Protein AF-A0A7V1M0I6-F1 (afdb_monomer_lite)

Radius of gyration: 25.33 Å; chains: 1; bounding box: 65×41×79 Å

Sequence (281 aa):
MKYVSQPRAIVRHRRWTIALGVVMMSVLVGPVLVPVVLYGFFGFDTHSFLAGLGPATRYLAASALFAVLLAVFVTAMYSTIVWRRRSSPSEGIACPSCLYMLKDTEPAGQCPECGMSYVVEDLSSLWAGQRRKENCVFQLDLLFLGDDWSALPRAIARHRRRVIVSGLAHRMLFAVGLGLFPVWILLFRDSPLFLYVTLIAFGIENVILFGVYFPLESRWQRRIGKEVTMLCPECLSQTVRSPDGLSRCQACGAVMGSDALTALWARERERADWPRFSAHR

pLDDT: mean 71.04, std 11.61, range [39.72, 96.12]

Foldseek 3Di:
DPPPPQAQQVVVLVVVLVVLVVVLCCLLCVVPVVQVCCCVPVVDNPVVVLVPDDLVVLVVVLLVSLVVSVVSVVVSVVSVVVVVVLLDPPQAQADSHPSDHDDPPDQWDADPPPRHTDGRVVSVVVSVVVVLVCCLVQVLPPLADDPVLVVFAAQLSVLSNVSNVLSVVLVVVVSVCSSCLSVLCSVCVPPPCSVVVVVVVVVVSVCCVVVVNVVSVVVVVCLLVVDPPFADRNHRAGWDQDPVQWTAGPPPRDIDGSVVSNVVSVVVVPPPSDPPPVPPD

Secondary structure (DSSP, 8-state):
----PPPHHHHHHHHHHHHHHHHHHHHHHHHHHHHHHHHHHH---HHHHHHHS-HHHHHHHHHHHHHHHHHHHHHHHHHHHHHHHHT-GGG-EEPTTT--EE-TT-SEEE-TTT--EEEHHHHHHHHHHHHHHHHHHHTTTSTT--SGGGGS-HHHHHHHHHHHHHHHHHHHHHHHHHHHHHHHHHHHTT-THHHHHHHHHHHHHHHHIIIIIHHHHHHHHHHHHHHTT-B-TTT-SBEEEPTTSEEEETTT--EEEHHHHHHHHHHHHH-TTS-------

Structure (mmCIF, N/CA/C/O backbone):
data_AF-A0A7V1M0I6-F1
#
_entry.id   AF-A0A7V1M0I6-F1
#
loop_
_atom_site.group_PDB
_atom_site.id
_atom_site.type_symbol
_atom_site.label_atom_id
_atom_site.label_alt_id
_atom_site.label_comp_id
_atom_site.label_asym_id
_atom_site.label_entity_id
_atom_site.label_seq_id
_atom_site.pdbx_PDB_ins_code
_atom_site.Cartn_x
_atom_site.Cartn_y
_atom_site.Cartn_z
_atom_site.occupancy
_atom_site.B_iso_or_equiv
_atom_site.auth_seq_id
_atom_site.auth_comp_id
_atom_site.auth_asym_id
_atom_site.auth_atom_id
_atom_site.pdbx_PDB_model_num
ATOM 1 N N . MET A 1 1 ? -22.914 -24.414 9.719 1.00 40.38 1 MET A N 1
ATOM 2 C CA . MET A 1 1 ? -22.267 -23.168 9.251 1.00 40.38 1 MET A CA 1
ATOM 3 C C . MET A 1 1 ? -22.248 -23.167 7.728 1.00 40.38 1 MET A C 1
ATOM 5 O O . MET A 1 1 ? -21.543 -23.983 7.150 1.00 40.38 1 MET A O 1
ATOM 9 N N . LYS A 1 2 ? -23.056 -22.328 7.064 1.00 42.06 2 LYS A N 1
ATOM 10 C CA . LYS A 1 2 ? -22.934 -22.128 5.610 1.00 42.06 2 LYS A CA 1
ATOM 11 C C . LYS A 1 2 ? -21.642 -21.347 5.360 1.00 42.06 2 LYS A C 1
ATOM 13 O O . LYS A 1 2 ? -21.443 -20.308 5.982 1.00 42.06 2 LYS A O 1
ATOM 18 N N . TYR A 1 3 ? -20.766 -21.848 4.492 1.00 42.41 3 TYR A N 1
ATOM 19 C CA . TYR A 1 3 ? -19.601 -21.089 4.039 1.00 42.41 3 TYR A CA 1
ATOM 20 C C . TYR A 1 3 ? -20.099 -19.798 3.384 1.00 42.41 3 TYR A C 1
ATOM 22 O O . TYR A 1 3 ? -20.691 -19.835 2.305 1.00 42.41 3 TYR A O 1
ATOM 30 N N . VAL A 1 4 ? -19.889 -18.659 4.047 1.00 51.91 4 VAL A N 1
ATOM 31 C CA . VAL A 1 4 ? -20.118 -17.346 3.444 1.00 51.91 4 VAL A CA 1
ATOM 32 C C . VAL A 1 4 ? -19.086 -17.215 2.330 1.00 51.91 4 VAL A C 1
ATOM 34 O O . VAL A 1 4 ? -17.891 -17.060 2.587 1.00 51.91 4 VAL A O 1
ATOM 37 N N . SER A 1 5 ? -19.533 -17.374 1.083 1.00 62.19 5 SER A N 1
ATOM 38 C CA . SER A 1 5 ? -18.697 -17.175 -0.099 1.00 62.19 5 SER A CA 1
ATOM 39 C C . SER A 1 5 ? -18.002 -15.821 0.010 1.00 62.19 5 SER A C 1
ATOM 41 O O . SER A 1 5 ? -18.662 -14.830 0.333 1.00 62.19 5 SER A O 1
ATOM 43 N N . GLN A 1 6 ? -16.688 -15.772 -0.241 1.00 60.19 6 GLN A N 1
ATOM 44 C CA . GLN A 1 6 ? -15.945 -14.519 -0.133 1.00 60.19 6 GLN A CA 1
ATOM 45 C C . GLN A 1 6 ? -16.620 -13.417 -0.959 1.00 60.19 6 GLN A C 1
ATOM 47 O O . GLN A 1 6 ? -17.035 -13.677 -2.095 1.00 60.19 6 GLN A O 1
ATOM 52 N N . PRO A 1 7 ? -16.735 -12.193 -0.424 1.00 70.19 7 PRO A N 1
ATOM 53 C CA 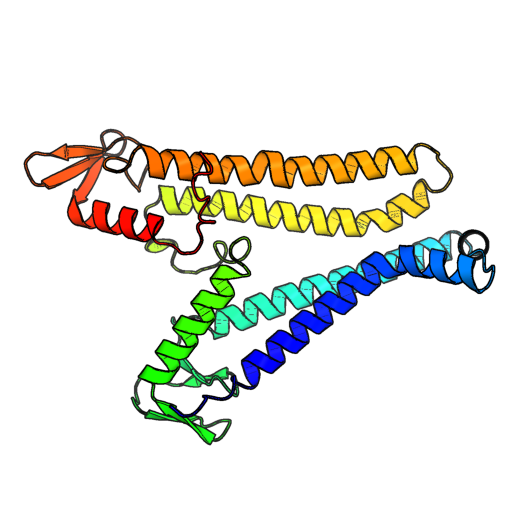. PRO A 1 7 ? -17.505 -11.165 -1.093 1.00 70.19 7 PRO A CA 1
ATOM 54 C C . PRO A 1 7 ? -16.902 -10.772 -2.437 1.00 70.19 7 PRO A C 1
ATOM 56 O O . PRO A 1 7 ? -15.690 -10.572 -2.560 1.00 70.19 7 PRO A O 1
ATOM 59 N N . ARG A 1 8 ? -17.754 -10.649 -3.459 1.00 74.75 8 ARG A N 1
ATOM 60 C CA . ARG A 1 8 ? -17.322 -10.437 -4.848 1.00 74.75 8 ARG A CA 1
ATOM 61 C C . ARG A 1 8 ? -16.481 -9.169 -5.021 1.00 74.75 8 ARG A C 1
ATOM 63 O O . ARG A 1 8 ? -15.507 -9.218 -5.771 1.00 74.75 8 ARG A O 1
ATOM 70 N N . ALA A 1 9 ? -16.786 -8.076 -4.313 1.00 70.56 9 ALA A N 1
ATOM 71 C CA . ALA A 1 9 ? -15.986 -6.849 -4.383 1.00 70.56 9 ALA A CA 1
ATOM 72 C C . ALA A 1 9 ? -14.571 -7.042 -3.825 1.00 70.56 9 ALA A C 1
ATOM 74 O O . ALA A 1 9 ? -13.609 -6.605 -4.452 1.00 70.56 9 ALA A O 1
ATOM 75 N N . ILE A 1 10 ? -14.432 -7.754 -2.702 1.00 67.44 10 ILE A N 1
ATOM 76 C CA . ILE A 1 10 ? -13.130 -8.049 -2.084 1.00 67.44 10 ILE A CA 1
ATOM 77 C C . ILE A 1 10 ? -12.286 -8.909 -3.028 1.00 67.44 10 ILE A C 1
ATOM 79 O O . ILE A 1 10 ? -11.116 -8.614 -3.273 1.00 67.44 10 ILE A O 1
ATOM 83 N N . VAL A 1 11 ? -12.890 -9.946 -3.616 1.00 73.00 11 VAL A N 1
ATOM 84 C CA . VAL A 1 11 ? -12.210 -10.812 -4.589 1.00 73.00 11 VAL A CA 1
ATOM 85 C C . VAL A 1 11 ? -11.805 -10.019 -5.835 1.00 73.00 11 VAL A C 1
ATOM 87 O O . VAL A 1 11 ? -10.692 -10.192 -6.330 1.00 73.00 11 VAL A O 1
ATOM 90 N N . ARG A 1 12 ? -12.669 -9.124 -6.332 1.00 77.56 12 ARG A N 1
ATOM 91 C CA . ARG A 1 12 ? -12.384 -8.273 -7.496 1.00 77.56 12 ARG A CA 1
ATOM 92 C C . ARG A 1 12 ? -11.244 -7.294 -7.222 1.00 77.56 12 ARG A C 1
ATOM 94 O O . ARG A 1 12 ? -10.339 -7.218 -8.047 1.00 77.56 12 ARG A O 1
ATOM 101 N N . HIS A 1 13 ? -11.266 -6.595 -6.085 1.00 72.38 13 HIS A N 1
ATOM 102 C CA . HIS A 1 13 ? -10.192 -5.683 -5.693 1.00 72.38 13 HIS A CA 1
ATOM 103 C C . HIS A 1 13 ? -8.874 -6.447 -5.557 1.00 72.38 13 HIS A C 1
ATOM 105 O O . HIS A 1 13 ? -7.911 -6.107 -6.230 1.00 72.38 13 HIS A O 1
ATOM 111 N N . ARG A 1 14 ? -8.863 -7.568 -4.824 1.00 69.56 14 ARG A N 1
ATOM 112 C CA . ARG A 1 14 ? -7.663 -8.398 -4.645 1.00 69.56 14 ARG A CA 1
ATOM 113 C C . ARG A 1 14 ? -7.087 -8.904 -5.968 1.00 69.56 14 ARG A C 1
ATOM 115 O O . ARG A 1 14 ? -5.875 -8.876 -6.145 1.00 69.56 14 ARG A O 1
ATOM 122 N N . ARG A 1 15 ? -7.932 -9.350 -6.904 1.00 76.00 15 ARG A N 1
ATOM 123 C CA . ARG A 1 15 ? -7.492 -9.756 -8.251 1.00 76.00 15 ARG A CA 1
ATOM 124 C C . ARG A 1 15 ? -6.871 -8.592 -9.017 1.00 76.00 15 ARG A C 1
ATOM 126 O O . ARG A 1 15 ? -5.843 -8.788 -9.651 1.00 76.00 15 ARG A O 1
ATOM 133 N N . TRP A 1 16 ? -7.454 -7.399 -8.921 1.00 75.25 16 TRP A N 1
ATOM 134 C CA . TRP A 1 16 ? -6.904 -6.188 -9.527 1.00 75.25 16 TRP A CA 1
ATOM 135 C C . TRP A 1 16 ? -5.557 -5.790 -8.924 1.00 75.25 16 TRP A C 1
ATOM 137 O O . TRP A 1 16 ? -4.621 -5.526 -9.670 1.00 75.25 16 TRP A O 1
ATOM 147 N N . THR A 1 17 ? -5.423 -5.802 -7.597 1.00 67.56 17 THR A N 1
ATOM 148 C CA . THR A 1 17 ? -4.163 -5.470 -6.920 1.00 67.56 17 THR A CA 1
ATOM 149 C C . THR A 1 17 ? -3.068 -6.484 -7.251 1.00 67.56 17 THR A C 1
ATOM 151 O O . THR A 1 17 ? -1.934 -6.095 -7.511 1.00 67.56 17 THR A O 1
ATOM 154 N N . ILE A 1 18 ? -3.405 -7.779 -7.309 1.00 66.88 18 ILE A N 1
ATOM 155 C CA . ILE A 1 18 ? -2.472 -8.830 -7.744 1.00 66.88 18 ILE A CA 1
ATOM 156 C C . ILE A 1 18 ? -2.082 -8.625 -9.209 1.00 66.88 18 ILE A C 1
ATOM 158 O O . ILE A 1 18 ? -0.898 -8.674 -9.519 1.00 66.88 18 ILE A O 1
ATOM 162 N N . ALA A 1 19 ? -3.038 -8.359 -10.103 1.00 69.44 19 ALA A N 1
ATOM 163 C CA . ALA A 1 19 ? -2.748 -8.107 -11.512 1.00 69.44 19 ALA A CA 1
ATOM 164 C C . ALA A 1 19 ? -1.826 -6.889 -11.691 1.00 69.44 19 ALA A C 1
ATOM 166 O O . ALA A 1 19 ? -0.832 -6.985 -12.402 1.00 69.44 19 ALA A O 1
ATOM 167 N N . LEU A 1 20 ? -2.092 -5.785 -10.984 1.00 71.88 20 LEU A N 1
ATOM 168 C CA . LEU A 1 20 ? -1.225 -4.600 -10.954 1.00 71.88 20 LEU A CA 1
ATOM 169 C C . LEU A 1 20 ? 0.177 -4.931 -10.430 1.00 71.88 20 LEU A C 1
ATOM 171 O O . LEU A 1 20 ? 1.162 -4.522 -11.036 1.00 71.88 20 LEU A O 1
ATOM 175 N N . GLY A 1 21 ? 0.277 -5.704 -9.346 1.00 66.19 21 GLY A N 1
ATOM 176 C CA . GLY A 1 21 ? 1.559 -6.146 -8.796 1.00 66.19 21 GLY A CA 1
ATOM 177 C C . GLY A 1 21 ? 2.346 -7.033 -9.763 1.00 66.19 21 GLY A C 1
ATOM 178 O O . GLY A 1 21 ? 3.549 -6.845 -9.922 1.00 66.19 21 GLY A O 1
ATOM 179 N N . VAL A 1 22 ? 1.674 -7.954 -10.459 1.00 67.25 22 VAL A N 1
ATOM 180 C CA . VAL A 1 22 ? 2.283 -8.811 -11.489 1.00 67.25 22 VAL A CA 1
ATOM 181 C C . VAL A 1 22 ? 2.747 -7.984 -12.682 1.00 67.25 22 VAL A C 1
ATOM 183 O O . VAL A 1 22 ? 3.856 -8.205 -13.160 1.00 67.25 22 VAL A O 1
ATOM 186 N N . VAL A 1 23 ? 1.954 -7.012 -13.141 1.00 72.19 23 VAL A N 1
ATOM 187 C CA . VAL A 1 23 ? 2.361 -6.084 -14.206 1.00 72.19 23 VAL A CA 1
ATOM 188 C C . VAL A 1 23 ? 3.584 -5.285 -13.763 1.00 72.19 23 VAL A C 1
ATOM 190 O O . VAL A 1 23 ? 4.574 -5.255 -14.482 1.00 72.19 23 VAL A O 1
ATOM 193 N N . MET A 1 24 ? 3.574 -4.717 -12.556 1.00 65.94 24 MET A N 1
ATOM 194 C CA . MET A 1 24 ? 4.703 -3.951 -12.024 1.00 65.94 24 MET A CA 1
ATOM 195 C C . MET A 1 24 ? 5.973 -4.808 -11.921 1.00 65.94 24 MET A C 1
ATOM 197 O O . MET A 1 24 ? 7.025 -4.398 -12.403 1.00 65.94 24 MET A O 1
ATOM 201 N N . MET A 1 25 ? 5.874 -6.025 -11.379 1.00 61.94 25 MET A N 1
ATOM 202 C CA . MET A 1 25 ? 6.996 -6.968 -11.321 1.00 61.94 25 MET A CA 1
ATOM 203 C C . MET A 1 25 ? 7.472 -7.382 -12.713 1.00 61.94 25 MET A C 1
ATOM 205 O O . MET A 1 25 ? 8.671 -7.444 -12.944 1.00 61.94 25 MET A O 1
ATOM 209 N N . SER A 1 26 ? 6.563 -7.618 -13.658 1.00 65.25 26 SER A N 1
ATOM 210 C CA . SER A 1 26 ? 6.921 -7.979 -15.035 1.00 65.25 26 SER A CA 1
ATOM 211 C C . SER A 1 26 ? 7.617 -6.831 -15.760 1.00 65.25 26 SER A C 1
ATOM 213 O O . SER A 1 26 ? 8.523 -7.074 -16.546 1.00 65.25 26 SER A O 1
ATOM 215 N N . VAL A 1 27 ? 7.248 -5.581 -15.478 1.00 65.31 27 VAL A N 1
ATOM 216 C CA . VAL A 1 27 ? 7.900 -4.402 -16.061 1.00 65.31 27 VAL A CA 1
ATOM 217 C C . VAL A 1 27 ? 9.234 -4.087 -15.374 1.00 65.31 27 VAL A C 1
ATOM 219 O O . VAL A 1 27 ? 10.131 -3.563 -16.022 1.00 65.31 27 VAL A O 1
ATOM 222 N N . LEU A 1 28 ? 9.410 -4.438 -14.098 1.00 61.06 28 LEU A N 1
ATOM 223 C CA . LEU A 1 28 ? 10.689 -4.288 -13.389 1.00 61.06 28 LEU A CA 1
ATOM 224 C C . LEU A 1 28 ? 11.691 -5.390 -13.742 1.00 61.06 28 LEU A C 1
ATOM 226 O O . LEU A 1 28 ? 12.866 -5.125 -13.976 1.00 61.06 28 LEU A O 1
ATOM 230 N N . VAL A 1 29 ? 11.223 -6.635 -13.780 1.00 64.19 29 VAL A N 1
ATOM 231 C CA . VAL A 1 29 ? 12.054 -7.824 -13.989 1.00 64.19 29 VAL A CA 1
ATOM 232 C C . VAL A 1 29 ? 12.215 -8.131 -15.476 1.00 64.19 29 VAL A C 1
ATOM 234 O O . VAL A 1 29 ? 13.281 -8.570 -15.900 1.00 64.19 29 VAL A O 1
ATOM 237 N N . GLY A 1 30 ? 11.193 -7.864 -16.291 1.00 67.81 30 GLY A N 1
ATOM 238 C CA . GLY A 1 30 ? 11.187 -8.121 -17.732 1.00 67.81 30 GLY A CA 1
ATOM 239 C C . GLY A 1 30 ? 12.370 -7.503 -18.480 1.00 67.81 30 GLY A C 1
ATOM 240 O O . GLY A 1 30 ? 13.025 -8.231 -19.218 1.00 67.81 30 GLY A O 1
ATOM 241 N N . PRO A 1 31 ? 12.738 -6.230 -18.255 1.00 63.12 31 PRO A N 1
ATOM 242 C CA . PRO A 1 31 ? 13.902 -5.617 -18.891 1.00 63.12 31 PRO A CA 1
ATOM 243 C C . PRO A 1 31 ? 15.239 -6.288 -18.563 1.00 63.12 31 PRO A C 1
ATOM 245 O O . PRO A 1 31 ? 16.203 -6.054 -19.278 1.00 63.12 31 PRO A O 1
ATOM 248 N N . VAL A 1 32 ? 15.316 -7.111 -17.512 1.00 63.91 32 VAL A N 1
ATOM 249 C CA . VAL A 1 32 ? 16.517 -7.885 -17.155 1.00 63.91 32 VAL A CA 1
ATOM 250 C C . VAL A 1 32 ? 16.403 -9.323 -17.662 1.00 63.91 32 VAL A C 1
ATOM 252 O O . VAL A 1 32 ? 17.319 -9.845 -18.290 1.00 63.91 32 VAL A O 1
ATOM 255 N N . LEU A 1 33 ? 15.261 -9.966 -17.424 1.00 63.94 33 LEU A N 1
ATOM 256 C CA . LEU A 1 33 ? 15.055 -11.389 -17.697 1.00 63.94 33 LEU A CA 1
ATOM 257 C C . LEU A 1 33 ? 14.788 -11.673 -19.182 1.00 63.94 33 LEU A C 1
ATOM 259 O O . LEU A 1 33 ? 15.258 -12.684 -19.697 1.00 63.94 33 LEU A O 1
ATOM 263 N N . VAL A 1 34 ? 14.093 -10.778 -19.893 1.00 71.25 34 VAL A N 1
ATOM 264 C CA . VAL A 1 34 ? 13.811 -10.927 -21.332 1.00 71.25 34 VAL A CA 1
ATOM 265 C C . VAL A 1 34 ? 15.104 -10.901 -22.158 1.00 71.25 34 VAL A C 1
ATOM 267 O O . VAL A 1 34 ? 15.280 -11.818 -22.956 1.00 71.25 34 VAL A O 1
ATOM 270 N N . PRO A 1 35 ? 16.054 -9.964 -21.948 1.00 67.38 35 PRO A N 1
ATOM 271 C CA . PRO A 1 35 ? 17.383 -10.032 -22.559 1.00 67.38 35 PRO A CA 1
ATOM 272 C C . PRO A 1 35 ? 18.123 -11.349 -22.343 1.00 67.38 35 PRO A C 1
ATOM 274 O O . PRO A 1 35 ? 18.637 -11.919 -23.302 1.00 67.38 35 PRO A O 1
ATOM 277 N N . VAL A 1 36 ? 18.144 -11.851 -21.104 1.00 66.88 36 VAL A N 1
ATOM 278 C CA . VAL A 1 36 ? 18.837 -13.099 -20.747 1.00 66.88 36 VAL A CA 1
ATOM 279 C C . VAL A 1 36 ? 18.214 -14.297 -21.463 1.00 66.88 36 VAL A C 1
ATOM 281 O O . VAL A 1 36 ? 18.932 -15.126 -22.018 1.00 66.88 36 VAL A O 1
ATOM 284 N N . VAL A 1 37 ? 16.881 -14.373 -21.498 1.00 71.44 37 VAL A N 1
ATOM 285 C CA . VAL A 1 37 ? 16.151 -15.450 -22.182 1.00 71.44 37 VAL A CA 1
ATOM 286 C C . VAL A 1 37 ? 16.334 -15.365 -23.698 1.00 71.44 37 VAL A C 1
ATOM 288 O O . VAL A 1 37 ? 16.621 -16.379 -24.329 1.00 71.44 37 VAL A O 1
ATOM 291 N N . LEU A 1 38 ? 16.213 -14.174 -24.292 1.00 65.88 38 LEU A N 1
ATOM 292 C CA . LEU A 1 38 ? 16.390 -13.979 -25.734 1.00 65.88 38 LEU A CA 1
ATOM 293 C C . LEU A 1 38 ? 17.811 -14.322 -26.191 1.00 65.88 38 LEU A C 1
ATOM 295 O O . LEU A 1 38 ? 17.985 -14.963 -27.228 1.00 65.88 38 LEU A O 1
ATOM 299 N N . TYR A 1 39 ? 18.813 -13.951 -25.396 1.00 65.75 39 TYR A N 1
ATOM 300 C CA . TYR A 1 39 ? 20.198 -14.310 -25.663 1.00 65.75 39 TYR A CA 1
ATOM 301 C C . TYR A 1 39 ? 20.427 -15.821 -25.525 1.00 65.75 39 TYR A C 1
ATOM 303 O O . TYR A 1 39 ? 20.950 -16.445 -26.442 1.00 65.75 39 TYR A O 1
ATOM 311 N N . GLY A 1 40 ? 19.982 -16.431 -24.421 1.00 73.75 40 GLY A N 1
ATOM 312 C CA . GLY A 1 40 ? 20.212 -17.852 -24.148 1.00 73.75 40 GLY A CA 1
ATOM 313 C C . GLY A 1 40 ? 19.499 -18.809 -25.110 1.00 73.75 40 GLY A C 1
ATOM 314 O O . GLY A 1 40 ? 20.064 -19.842 -25.457 1.00 73.75 40 GLY A O 1
ATOM 315 N N . PHE A 1 41 ? 18.281 -18.479 -25.554 1.00 82.69 41 PHE A N 1
ATOM 316 C CA . PHE A 1 41 ? 17.493 -19.354 -26.435 1.00 82.69 41 PHE A CA 1
ATOM 317 C C . PHE A 1 41 ? 17.663 -19.056 -27.923 1.00 82.69 41 PHE A C 1
ATOM 319 O O . PHE A 1 41 ? 17.674 -19.985 -28.727 1.00 82.69 41 PHE A O 1
ATOM 326 N N . PHE A 1 42 ? 17.762 -17.780 -28.303 1.00 82.19 42 PHE A N 1
ATOM 327 C CA . PHE A 1 42 ? 17.758 -17.372 -29.712 1.00 82.19 42 PHE A CA 1
ATOM 328 C C . PHE A 1 42 ? 19.100 -16.800 -30.177 1.00 82.19 42 PHE A C 1
ATOM 330 O O . PHE A 1 42 ? 19.235 -16.461 -31.349 1.00 82.19 42 PHE A O 1
ATOM 337 N N . GLY A 1 43 ? 20.082 -16.646 -29.279 1.00 81.56 43 GLY A N 1
ATOM 338 C CA . GLY A 1 43 ? 21.342 -15.965 -29.586 1.00 81.56 43 GLY A CA 1
ATOM 339 C C . GLY A 1 43 ? 21.164 -14.475 -29.886 1.00 81.56 43 GLY A C 1
ATOM 340 O O . GLY A 1 43 ? 22.058 -13.849 -30.452 1.00 81.56 43 GLY A O 1
ATOM 341 N N . PHE A 1 44 ? 20.005 -13.895 -29.552 1.00 79.50 44 PHE A N 1
ATOM 342 C CA . PHE A 1 44 ? 19.709 -12.508 -29.878 1.00 79.50 44 PHE A CA 1
ATOM 343 C C . PHE A 1 44 ? 20.390 -11.581 -28.874 1.00 79.50 44 PHE A C 1
ATOM 345 O O . PHE A 1 44 ? 19.983 -11.479 -27.713 1.00 79.50 44 PHE A O 1
ATOM 352 N N . ASP A 1 45 ? 21.424 -10.879 -29.329 1.00 80.19 45 ASP A N 1
ATOM 353 C CA . ASP A 1 45 ? 22.108 -9.889 -28.510 1.00 80.19 45 ASP A CA 1
ATOM 354 C C . ASP A 1 45 ? 21.293 -8.590 -28.429 1.00 80.19 45 ASP A C 1
ATOM 356 O O . ASP A 1 45 ? 21.474 -7.623 -29.175 1.00 80.19 45 ASP A O 1
ATOM 360 N N . THR A 1 46 ? 20.364 -8.581 -27.477 1.00 71.88 46 THR A N 1
ATOM 361 C CA . THR A 1 46 ? 19.571 -7.402 -27.112 1.00 71.88 46 THR A CA 1
ATOM 362 C C . THR A 1 46 ? 20.429 -6.178 -26.791 1.00 71.88 46 THR A C 1
ATOM 364 O O . THR A 1 46 ? 19.990 -5.056 -27.047 1.00 71.88 46 THR A O 1
ATOM 367 N N . HIS A 1 47 ? 21.658 -6.357 -26.293 1.00 71.25 47 HIS A N 1
ATOM 368 C CA . HIS A 1 47 ? 22.576 -5.254 -26.037 1.00 71.25 47 HIS A CA 1
ATOM 369 C C . HIS A 1 47 ? 22.990 -4.609 -27.365 1.00 71.25 47 HIS A C 1
ATOM 371 O O . HIS A 1 47 ? 22.846 -3.394 -27.528 1.00 71.25 47 HIS A O 1
ATOM 377 N N . SER A 1 48 ? 23.412 -5.410 -28.343 1.00 76.50 48 SER A N 1
ATOM 378 C CA . SER A 1 48 ? 23.754 -4.940 -29.692 1.00 76.50 48 SER A CA 1
ATOM 379 C C . SER A 1 48 ? 22.561 -4.310 -30.417 1.00 76.50 48 SER A C 1
ATOM 381 O O . SER A 1 48 ? 22.692 -3.234 -31.000 1.00 76.50 48 SER A O 1
ATOM 383 N N . PHE A 1 49 ? 21.365 -4.897 -30.303 1.00 78.75 49 PHE A N 1
ATOM 384 C CA . PHE A 1 49 ? 20.139 -4.316 -30.866 1.00 78.75 49 PHE A CA 1
ATOM 385 C C . PHE A 1 49 ? 19.811 -2.941 -30.258 1.00 78.75 49 PHE A C 1
ATOM 387 O O . PHE A 1 49 ? 19.586 -1.971 -30.981 1.00 78.75 49 PHE A O 1
ATOM 394 N N . LEU A 1 50 ? 19.853 -2.818 -28.926 1.00 75.56 50 LEU A N 1
ATOM 395 C CA . LEU A 1 50 ? 19.643 -1.541 -28.236 1.00 75.56 50 LEU A CA 1
ATOM 396 C C . LEU A 1 50 ? 20.767 -0.533 -28.511 1.00 75.56 50 LEU A C 1
ATOM 398 O O . LEU A 1 50 ? 20.523 0.671 -28.478 1.00 75.56 50 LEU A O 1
ATOM 402 N N . ALA A 1 51 ? 21.998 -0.990 -28.757 1.00 78.06 51 ALA A N 1
ATOM 403 C CA . ALA A 1 51 ? 23.102 -0.130 -29.186 1.00 78.06 51 ALA A CA 1
ATOM 404 C C . ALA A 1 51 ? 22.878 0.420 -30.603 1.00 78.06 51 ALA A C 1
ATOM 406 O O . ALA A 1 51 ? 23.211 1.577 -30.855 1.00 78.06 51 ALA A O 1
ATOM 407 N N . GLY A 1 52 ? 22.258 -0.372 -31.485 1.00 83.38 52 GLY A N 1
ATOM 408 C CA . GLY A 1 52 ? 21.862 0.042 -32.832 1.00 83.38 52 GLY A CA 1
ATOM 409 C C . GLY A 1 52 ? 20.737 1.080 -32.860 1.00 83.38 52 GLY A C 1
ATOM 410 O O . GLY A 1 52 ? 20.614 1.827 -33.829 1.00 83.38 52 GLY A O 1
ATOM 411 N N . LEU A 1 53 ? 19.941 1.193 -31.790 1.00 82.19 53 LEU A N 1
ATOM 412 C CA . LEU A 1 53 ? 19.000 2.301 -31.644 1.00 82.19 53 LEU A CA 1
ATOM 413 C C . LEU A 1 53 ? 19.764 3.612 -31.440 1.00 82.19 53 LEU A C 1
ATOM 415 O O . LEU A 1 53 ? 20.677 3.698 -30.611 1.00 82.19 53 LEU A O 1
ATOM 419 N N . GLY A 1 54 ? 19.344 4.664 -32.144 1.00 86.25 54 GLY A N 1
ATOM 420 C CA . GLY A 1 54 ? 19.858 6.010 -31.916 1.00 86.25 54 GLY A CA 1
ATOM 421 C C . GLY A 1 54 ? 19.664 6.443 -30.453 1.00 86.25 54 GLY A C 1
ATOM 422 O O . GLY A 1 54 ? 18.704 6.015 -29.802 1.00 86.25 54 GLY A O 1
ATOM 423 N N . PRO A 1 55 ? 20.548 7.299 -29.908 1.00 78.62 55 PRO A N 1
ATOM 424 C CA . PRO A 1 55 ? 20.481 7.720 -28.508 1.00 78.62 55 PRO A CA 1
ATOM 425 C C . PRO A 1 55 ? 19.123 8.346 -28.157 1.00 78.62 55 PRO A C 1
ATOM 427 O O . PRO A 1 55 ? 18.547 8.015 -27.125 1.00 78.62 55 PRO A O 1
ATOM 430 N N . ALA A 1 56 ? 18.553 9.158 -29.056 1.00 74.44 56 ALA A N 1
ATOM 431 C CA . ALA A 1 56 ? 17.227 9.755 -28.879 1.00 74.44 56 ALA A CA 1
ATOM 432 C C . ALA A 1 56 ? 16.119 8.702 -28.680 1.00 74.44 56 ALA A C 1
ATOM 434 O O . ALA A 1 56 ? 15.299 8.826 -27.771 1.00 74.44 56 ALA A O 1
ATOM 435 N N . THR A 1 57 ? 16.125 7.632 -29.480 1.00 77.06 57 THR A N 1
ATOM 436 C CA . THR A 1 57 ? 15.135 6.550 -29.397 1.00 77.06 57 THR A CA 1
ATOM 437 C C . THR A 1 57 ? 15.232 5.800 -28.069 1.00 77.06 57 THR A C 1
ATOM 439 O O . THR A 1 57 ? 14.207 5.465 -27.479 1.00 77.06 57 THR A O 1
ATOM 442 N N . ARG A 1 58 ? 16.451 5.583 -27.555 1.00 75.44 58 ARG A N 1
ATOM 443 C CA . ARG A 1 58 ? 16.665 4.927 -26.254 1.00 75.44 58 ARG A CA 1
ATOM 444 C C . ARG A 1 58 ? 16.109 5.754 -25.099 1.00 75.44 58 ARG A C 1
ATOM 446 O O . ARG A 1 58 ? 15.402 5.209 -24.253 1.00 75.44 58 ARG A O 1
ATOM 453 N N . TYR A 1 59 ? 16.384 7.059 -25.081 1.00 72.12 59 TYR A N 1
ATOM 454 C CA . TYR A 1 59 ? 15.861 7.951 -24.043 1.00 72.12 59 TYR A CA 1
ATOM 455 C C . TYR A 1 59 ? 14.334 8.020 -24.063 1.00 72.12 59 TYR A C 1
ATOM 457 O O . TYR A 1 59 ? 13.712 7.993 -23.003 1.00 72.12 59 TYR A O 1
ATOM 465 N N . LEU A 1 60 ? 13.730 8.057 -25.254 1.00 74.56 60 LEU A N 1
ATOM 466 C CA . LEU A 1 60 ? 12.277 8.074 -25.408 1.00 74.56 60 LEU A CA 1
ATOM 467 C C . LEU A 1 60 ? 11.632 6.761 -24.937 1.00 74.56 60 LEU A C 1
ATOM 469 O O . LEU A 1 60 ? 10.610 6.788 -24.257 1.00 74.56 60 LEU A O 1
ATOM 473 N N . ALA A 1 61 ? 12.247 5.612 -25.231 1.00 76.88 61 ALA A N 1
ATOM 474 C CA . ALA A 1 61 ? 11.762 4.319 -24.751 1.00 76.88 61 ALA A CA 1
ATOM 475 C C . ALA A 1 61 ? 11.852 4.197 -23.218 1.00 76.88 61 ALA A C 1
ATOM 477 O O . ALA A 1 61 ? 10.897 3.759 -22.576 1.00 76.88 61 ALA A O 1
ATOM 478 N N . ALA A 1 62 ? 12.969 4.622 -22.617 1.00 72.75 62 ALA A N 1
ATOM 479 C CA . ALA A 1 62 ? 13.146 4.580 -21.166 1.00 72.75 62 ALA A CA 1
ATOM 480 C C . ALA A 1 62 ? 12.197 5.537 -20.428 1.00 72.75 62 ALA A C 1
ATOM 482 O O . ALA A 1 62 ? 11.613 5.154 -19.414 1.00 72.75 62 ALA A O 1
ATOM 483 N N . SER A 1 63 ? 11.996 6.755 -20.941 1.00 69.06 63 SER A N 1
ATOM 484 C CA . SER A 1 63 ? 11.070 7.718 -20.336 1.00 69.06 63 SER A CA 1
ATOM 485 C C . SER A 1 63 ? 9.610 7.272 -20.455 1.00 69.06 63 SER A C 1
ATOM 487 O O . SER A 1 63 ? 8.859 7.392 -19.486 1.00 69.06 63 SER A O 1
ATOM 489 N N . ALA A 1 64 ? 9.216 6.681 -21.589 1.00 76.06 64 ALA A N 1
ATOM 490 C CA . ALA A 1 64 ? 7.889 6.096 -21.762 1.00 76.06 64 ALA A CA 1
ATOM 491 C C . ALA A 1 64 ? 7.645 4.935 -20.784 1.00 76.06 64 ALA A C 1
ATOM 493 O O . ALA A 1 64 ? 6.604 4.890 -20.126 1.00 76.06 64 ALA A O 1
ATOM 494 N N . LEU A 1 65 ? 8.621 4.033 -20.627 1.00 75.00 65 LEU A N 1
ATOM 495 C CA . LEU A 1 65 ? 8.543 2.933 -19.664 1.00 75.00 65 LEU A CA 1
ATOM 496 C C . LEU A 1 65 ? 8.391 3.450 -18.228 1.00 75.00 65 LEU A C 1
ATOM 498 O O . LEU A 1 65 ? 7.552 2.957 -17.473 1.00 75.00 65 LEU A O 1
ATOM 502 N N . PHE A 1 66 ? 9.168 4.474 -17.869 1.00 70.31 66 PHE A N 1
ATOM 503 C CA . PHE A 1 66 ? 9.079 5.111 -16.562 1.00 70.31 66 PHE A CA 1
ATOM 504 C C . PHE A 1 66 ? 7.695 5.718 -16.310 1.00 70.31 66 PHE A C 1
ATOM 506 O O . PHE A 1 66 ? 7.097 5.466 -15.263 1.00 70.31 66 PHE A O 1
ATOM 513 N N . ALA A 1 67 ? 7.155 6.468 -17.272 1.00 72.25 67 ALA A N 1
ATOM 514 C CA . ALA A 1 67 ? 5.831 7.071 -17.148 1.00 72.25 67 ALA A CA 1
ATOM 515 C C . ALA A 1 67 ? 4.738 6.011 -16.921 1.00 72.25 67 ALA A C 1
ATOM 517 O O . ALA A 1 67 ? 3.864 6.199 -16.072 1.00 72.25 67 ALA A O 1
ATOM 518 N N . VAL A 1 68 ? 4.817 4.870 -17.618 1.00 77.44 68 VAL A N 1
ATOM 519 C CA . VAL A 1 68 ? 3.889 3.740 -17.435 1.00 77.44 68 VAL A CA 1
ATOM 520 C C . VAL A 1 68 ? 4.021 3.131 -16.038 1.00 77.44 68 VAL A C 1
ATOM 522 O O . VAL A 1 68 ? 3.011 2.935 -15.360 1.00 77.44 68 VAL A O 1
ATOM 525 N N . LEU A 1 69 ? 5.248 2.867 -15.578 1.00 72.56 69 LEU A N 1
ATOM 526 C CA . LEU A 1 69 ? 5.506 2.336 -14.236 1.00 72.56 69 LEU A CA 1
ATOM 527 C C . LEU A 1 69 ? 4.970 3.257 -13.139 1.00 72.56 69 LEU A C 1
ATOM 529 O O . LEU A 1 69 ? 4.285 2.801 -12.220 1.00 72.56 69 LEU A O 1
ATOM 533 N N . LEU A 1 70 ? 5.240 4.557 -13.256 1.00 72.06 70 LEU A N 1
ATOM 534 C CA . LEU A 1 70 ? 4.771 5.558 -12.308 1.00 72.06 70 LEU A CA 1
ATOM 535 C C . LEU A 1 70 ? 3.238 5.630 -12.291 1.00 72.06 70 LEU A C 1
ATOM 537 O O . LEU A 1 70 ? 2.641 5.639 -11.216 1.00 72.06 70 LEU A O 1
ATOM 541 N N . ALA A 1 71 ? 2.588 5.616 -13.458 1.00 74.50 71 ALA A N 1
ATOM 542 C CA . ALA A 1 71 ? 1.129 5.618 -13.557 1.00 74.50 71 ALA A CA 1
ATOM 543 C C . ALA A 1 71 ? 0.499 4.368 -12.916 1.00 74.50 71 ALA A C 1
ATOM 545 O O . ALA A 1 71 ? -0.480 4.481 -12.172 1.00 74.50 71 ALA A O 1
ATOM 546 N N . VAL A 1 72 ? 1.078 3.183 -13.146 1.00 76.19 72 VAL A N 1
ATOM 547 C CA . VAL A 1 72 ? 0.658 1.918 -12.518 1.00 76.19 72 VAL A CA 1
ATOM 548 C C . VAL A 1 72 ? 0.786 1.998 -10.998 1.00 76.19 72 VAL A C 1
ATOM 550 O O . VAL A 1 72 ? -0.166 1.676 -10.284 1.00 76.19 72 VAL A O 1
ATOM 553 N N . PHE A 1 73 ? 1.926 2.480 -10.502 1.00 73.38 73 PHE A N 1
ATOM 554 C CA . PHE A 1 73 ? 2.179 2.640 -9.073 1.00 73.38 73 PHE A CA 1
ATOM 555 C C . PHE A 1 73 ? 1.183 3.607 -8.417 1.00 73.38 73 PHE A C 1
ATOM 557 O O . PHE A 1 73 ? 0.540 3.261 -7.424 1.00 73.38 73 PHE A O 1
ATOM 564 N N . VAL A 1 74 ? 0.988 4.792 -9.004 1.00 71.38 74 VAL A N 1
ATOM 565 C CA . VAL A 1 74 ? 0.035 5.798 -8.510 1.00 71.38 74 VAL A CA 1
ATOM 566 C C . VAL A 1 74 ? -1.394 5.253 -8.525 1.00 71.38 74 VAL A C 1
ATOM 568 O O . VAL A 1 74 ? -2.129 5.444 -7.558 1.00 71.38 74 VAL A O 1
ATOM 571 N N . THR A 1 75 ? -1.784 4.518 -9.567 1.00 72.69 75 THR A N 1
ATOM 572 C CA . THR A 1 75 ? -3.117 3.901 -9.662 1.00 72.69 75 THR A CA 1
ATOM 573 C C . THR A 1 75 ? -3.318 2.825 -8.595 1.00 72.69 75 THR A C 1
ATOM 575 O O . THR A 1 75 ? -4.360 2.791 -7.935 1.00 72.69 75 THR A O 1
ATOM 578 N N . ALA A 1 76 ? -2.316 1.970 -8.368 1.00 73.88 76 ALA A N 1
ATOM 579 C CA . ALA A 1 76 ? -2.348 0.970 -7.304 1.00 73.88 76 ALA A CA 1
ATOM 580 C C . ALA A 1 76 ? -2.480 1.638 -5.923 1.00 73.88 76 ALA A C 1
ATOM 582 O O . ALA A 1 76 ? -3.358 1.263 -5.139 1.00 73.88 76 ALA A O 1
ATOM 583 N N . MET A 1 77 ? -1.701 2.692 -5.661 1.00 68.88 77 MET A N 1
ATOM 584 C CA . MET A 1 77 ? -1.810 3.483 -4.433 1.00 68.88 77 MET A CA 1
ATOM 585 C C . MET A 1 77 ? -3.194 4.123 -4.274 1.00 68.88 77 MET A C 1
ATOM 587 O O . MET A 1 77 ? -3.833 3.950 -3.237 1.00 68.88 77 MET A O 1
ATOM 591 N N . TYR A 1 78 ? -3.691 4.813 -5.301 1.00 72.62 78 TYR A N 1
ATOM 592 C CA . TYR A 1 78 ? -4.990 5.484 -5.269 1.00 72.62 78 TYR A CA 1
ATOM 593 C C . TYR A 1 78 ? -6.137 4.495 -5.046 1.00 72.62 78 TYR A C 1
ATOM 595 O O . TYR A 1 78 ? -6.989 4.724 -4.190 1.00 72.62 78 TYR A O 1
ATOM 603 N N . SER A 1 79 ? -6.131 3.359 -5.749 1.00 72.94 79 SER A N 1
ATOM 604 C CA . SER A 1 79 ? -7.157 2.322 -5.585 1.00 72.94 79 SER A CA 1
ATOM 605 C C . SER A 1 79 ? -7.192 1.766 -4.159 1.00 72.94 79 SER A C 1
ATOM 607 O O . SER A 1 79 ? -8.273 1.546 -3.614 1.00 72.94 79 SER A O 1
ATOM 609 N N . THR A 1 80 ? -6.026 1.628 -3.525 1.00 69.50 80 THR A N 1
ATOM 610 C CA . THR A 1 80 ? -5.898 1.182 -2.133 1.00 69.50 80 THR A CA 1
ATOM 611 C C . THR A 1 80 ? -6.444 2.234 -1.165 1.00 69.50 80 THR A C 1
ATOM 613 O O . THR A 1 80 ? -7.179 1.899 -0.236 1.00 69.50 80 THR A O 1
ATOM 616 N N . ILE A 1 81 ? -6.147 3.518 -1.400 1.00 66.19 81 ILE A N 1
ATOM 617 C CA . ILE A 1 81 ? -6.657 4.640 -0.594 1.00 66.19 81 ILE A CA 1
ATOM 618 C C . ILE A 1 81 ? -8.184 4.747 -0.706 1.00 66.19 81 ILE A C 1
ATOM 620 O O . ILE A 1 81 ? -8.868 4.863 0.311 1.00 66.19 81 ILE A O 1
ATOM 624 N N . VAL A 1 82 ? -8.733 4.684 -1.923 1.00 69.50 82 VAL A N 1
ATOM 625 C CA . VAL A 1 82 ? -10.182 4.770 -2.169 1.00 69.50 82 VAL A CA 1
ATOM 626 C C . VAL A 1 82 ? -10.917 3.581 -1.564 1.00 69.50 82 VAL A C 1
ATOM 628 O O . VAL A 1 82 ? -11.927 3.777 -0.889 1.00 69.50 82 VAL A O 1
ATOM 631 N N . TRP A 1 83 ? -10.405 2.362 -1.767 1.00 69.88 83 TRP A N 1
ATOM 632 C CA . TRP A 1 83 ? -10.949 1.159 -1.133 1.00 69.88 83 TRP A CA 1
ATOM 633 C C . TRP A 1 83 ? -11.011 1.326 0.386 1.00 69.88 83 TRP A C 1
ATOM 635 O O . TRP A 1 83 ? -12.042 1.065 1.003 1.00 69.88 83 TRP A O 1
ATOM 645 N N . ARG A 1 84 ? -9.940 1.863 0.978 1.00 65.75 84 ARG A N 1
ATOM 646 C CA . ARG A 1 84 ? -9.873 2.115 2.415 1.00 65.75 84 ARG A CA 1
ATOM 647 C C . ARG A 1 84 ? -10.881 3.124 2.917 1.00 65.75 84 ARG A C 1
ATOM 649 O O . ARG A 1 84 ? -11.572 2.814 3.883 1.00 65.75 84 ARG A O 1
ATOM 656 N N . ARG A 1 85 ? -10.980 4.290 2.274 1.00 65.38 85 ARG A N 1
ATOM 657 C CA . ARG A 1 85 ? -11.962 5.319 2.653 1.00 65.38 85 ARG A CA 1
ATOM 658 C C . ARG A 1 85 ? -13.376 4.747 2.646 1.00 65.38 85 ARG A C 1
ATOM 660 O O . ARG A 1 85 ? -14.107 4.935 3.605 1.00 65.38 85 ARG A O 1
ATOM 667 N N . ARG A 1 86 ? -13.704 3.942 1.633 1.00 66.44 86 ARG A N 1
ATOM 668 C CA . ARG A 1 86 ? -15.006 3.262 1.519 1.00 66.44 86 ARG A CA 1
ATOM 669 C C . ARG A 1 86 ? -15.224 2.141 2.538 1.00 66.44 86 ARG A C 1
ATOM 671 O O . ARG A 1 86 ? -16.356 1.743 2.764 1.00 66.44 86 ARG A O 1
ATOM 678 N N . SER A 1 87 ? -14.159 1.612 3.136 1.00 65.12 87 SER A N 1
ATOM 679 C CA . SER A 1 87 ? -14.226 0.601 4.203 1.00 65.12 87 SER A CA 1
ATOM 680 C C . SER A 1 87 ? -14.156 1.193 5.621 1.00 65.12 87 SER A C 1
ATOM 682 O O . SER A 1 87 ? -14.185 0.443 6.607 1.00 65.12 87 SER A O 1
ATOM 684 N N . SER A 1 88 ? -14.011 2.521 5.732 1.00 64.88 88 SER A N 1
ATOM 685 C CA . SER A 1 88 ? -13.929 3.224 7.010 1.00 64.88 88 SER A CA 1
ATOM 686 C C . SER A 1 88 ? -15.292 3.208 7.713 1.00 64.88 88 SER A C 1
ATOM 688 O O . SER A 1 88 ? -16.297 3.517 7.079 1.00 64.88 88 SER A O 1
ATOM 690 N N . PRO A 1 89 ? -15.351 2.881 9.017 1.00 56.28 89 PRO A N 1
ATOM 691 C CA . PRO A 1 89 ? -16.602 2.811 9.775 1.00 56.28 89 PRO A CA 1
ATOM 692 C C . PRO A 1 89 ? -17.276 4.172 10.017 1.00 56.28 89 PRO A C 1
ATOM 694 O O . PRO A 1 89 ? -18.372 4.206 10.558 1.00 56.28 89 PRO A O 1
ATOM 697 N N . SER A 1 90 ? -16.644 5.287 9.642 1.00 58.66 90 SER A N 1
ATOM 698 C CA . SER A 1 90 ? -17.135 6.641 9.924 1.00 58.66 90 SER A CA 1
ATOM 699 C C . SER A 1 90 ? -18.396 7.047 9.147 1.00 58.66 90 SER A C 1
ATOM 701 O O . SER A 1 90 ? -19.020 8.036 9.513 1.00 58.66 90 SER A O 1
ATOM 703 N N . GLU A 1 91 ? -18.784 6.312 8.099 1.00 61.56 91 GLU A N 1
ATOM 704 C CA . GLU A 1 91 ? -19.910 6.673 7.214 1.00 61.56 91 GLU A CA 1
ATOM 705 C C . GLU A 1 91 ? -20.943 5.541 7.016 1.00 61.56 91 GLU A C 1
ATOM 707 O O . GLU A 1 91 ? -21.818 5.647 6.157 1.00 61.56 91 GLU A O 1
ATOM 712 N N . GLY A 1 92 ? -20.860 4.464 7.806 1.00 74.62 92 GLY A N 1
ATOM 713 C CA . GLY A 1 92 ? -21.772 3.315 7.749 1.00 74.62 92 GLY A CA 1
ATOM 714 C C . GLY A 1 92 ? -21.128 2.014 7.264 1.00 74.62 92 GLY A C 1
ATOM 715 O O . GLY A 1 92 ? -19.921 1.932 7.013 1.00 74.62 92 GLY A O 1
ATOM 716 N N . ILE A 1 93 ? -21.932 0.956 7.153 1.00 84.69 93 ILE A N 1
ATOM 717 C CA . ILE A 1 93 ? -21.464 -0.383 6.769 1.00 84.69 93 ILE A CA 1
ATOM 718 C C . ILE A 1 93 ? -21.598 -0.605 5.256 1.00 84.69 93 ILE A C 1
ATOM 720 O O . ILE A 1 93 ? -22.692 -0.648 4.698 1.00 84.69 93 ILE A O 1
ATOM 724 N N . ALA A 1 94 ? -20.475 -0.827 4.569 1.00 87.50 94 ALA A N 1
ATOM 725 C CA . ALA A 1 94 ? -20.475 -1.108 3.134 1.00 87.50 94 ALA A CA 1
ATOM 726 C C . ALA A 1 94 ? -20.992 -2.523 2.809 1.00 87.50 94 ALA A C 1
ATOM 728 O O . ALA A 1 94 ? -20.589 -3.519 3.420 1.00 87.50 94 ALA A O 1
ATOM 729 N N . CYS A 1 95 ? -21.823 -2.647 1.773 1.00 88.44 95 CYS A N 1
ATOM 730 C CA . CYS A 1 95 ? -22.219 -3.936 1.220 1.00 88.44 95 CYS A CA 1
ATOM 731 C C . CYS A 1 95 ? -20.981 -4.669 0.672 1.00 88.44 95 CYS A C 1
ATOM 733 O O . CYS A 1 95 ? -20.255 -4.130 -0.165 1.00 88.44 95 CYS A O 1
ATOM 735 N N . PRO A 1 96 ? -20.743 -5.934 1.039 1.00 84.56 96 PRO A N 1
ATOM 736 C CA . PRO A 1 96 ? -19.502 -6.610 0.688 1.00 84.56 96 PRO A CA 1
ATOM 737 C C . PRO A 1 96 ? -19.503 -7.086 -0.786 1.00 84.56 96 PRO A C 1
ATOM 739 O O . PRO A 1 96 ? -18.463 -7.445 -1.341 1.00 84.56 96 PRO A O 1
ATOM 742 N N . SER A 1 97 ? -20.659 -7.052 -1.462 1.00 84.62 97 SER A N 1
ATOM 743 C CA . SER A 1 97 ? -20.791 -7.390 -2.887 1.00 84.62 97 SER A CA 1
ATOM 744 C C . SER A 1 97 ? -20.522 -6.212 -3.825 1.00 84.62 97 SER A C 1
ATOM 746 O O . SER A 1 97 ? -19.781 -6.374 -4.793 1.00 84.62 97 SER A O 1
ATOM 748 N N . CYS A 1 98 ? -21.116 -5.046 -3.549 1.00 84.38 98 CYS A N 1
ATOM 749 C CA . CYS A 1 98 ? -21.101 -3.885 -4.450 1.00 84.38 98 CYS A CA 1
ATOM 750 C C . CYS A 1 98 ? -20.484 -2.615 -3.844 1.00 84.38 98 CYS A C 1
ATOM 752 O O . CYS A 1 98 ? -20.296 -1.644 -4.568 1.00 84.38 98 CYS A O 1
ATOM 754 N N . LEU A 1 99 ? -20.129 -2.627 -2.553 1.00 84.56 99 LEU A N 1
ATOM 755 C CA . LEU A 1 99 ? -19.596 -1.486 -1.792 1.00 84.56 99 LEU A CA 1
ATOM 756 C C . LEU A 1 99 ? -20.558 -0.310 -1.618 1.00 84.56 99 LEU A C 1
ATOM 758 O O . LEU A 1 99 ? -20.122 0.777 -1.250 1.00 84.56 99 LEU A O 1
ATOM 762 N N . TYR A 1 100 ? -21.851 -0.509 -1.864 1.00 85.06 100 TYR A N 1
ATOM 763 C CA . TYR A 1 100 ? -22.852 0.487 -1.512 1.00 85.06 100 TYR A CA 1
ATOM 764 C C . TYR A 1 100 ? -22.880 0.692 0.006 1.00 85.06 100 TYR A C 1
ATOM 766 O O . TYR A 1 100 ? -22.915 -0.292 0.748 1.00 85.06 100 TYR A O 1
ATOM 774 N N . MET A 1 101 ? -22.861 1.945 0.461 1.00 87.62 101 MET A N 1
ATOM 775 C CA . MET A 1 101 ? -22.923 2.281 1.886 1.00 87.62 101 MET A CA 1
ATOM 776 C C . MET A 1 101 ? -24.353 2.081 2.387 1.00 87.62 101 MET A C 1
ATOM 778 O O . MET A 1 101 ? -25.277 2.753 1.932 1.00 87.62 101 MET A O 1
ATOM 782 N N . LEU A 1 102 ? -24.548 1.121 3.288 1.00 89.31 102 LEU A N 1
ATOM 783 C CA . LEU A 1 102 ? -25.845 0.854 3.902 1.00 89.31 102 LEU A CA 1
ATOM 784 C C . LEU A 1 102 ? -26.049 1.833 5.061 1.00 89.31 102 LEU A C 1
ATOM 786 O O . LEU A 1 102 ? -25.104 2.162 5.775 1.00 89.31 102 LEU A O 1
ATOM 790 N N . LYS A 1 103 ? -27.284 2.306 5.250 1.00 82.19 103 LYS A N 1
ATOM 791 C CA . LYS A 1 103 ? -27.627 3.115 6.423 1.00 82.19 103 LYS A CA 1
ATOM 792 C C . LYS A 1 103 ? -27.674 2.201 7.647 1.00 82.19 103 LYS A C 1
ATOM 794 O O . LYS A 1 103 ? -28.408 1.217 7.640 1.00 82.19 103 LYS A O 1
ATOM 799 N N . ASP A 1 104 ? -26.958 2.560 8.709 1.00 73.94 104 ASP A N 1
ATOM 800 C CA . ASP A 1 104 ? -26.864 1.766 9.948 1.00 73.94 104 ASP A CA 1
ATOM 801 C C . ASP A 1 104 ? -28.178 1.709 10.763 1.00 73.94 104 ASP A C 1
ATOM 803 O O . ASP A 1 104 ? -28.214 1.167 11.864 1.00 73.94 104 ASP A O 1
ATOM 807 N N . THR A 1 105 ? -29.276 2.269 10.246 1.00 81.00 105 THR A N 1
ATOM 808 C CA . THR A 1 105 ? -30.570 2.342 10.937 1.00 81.00 105 THR A CA 1
ATOM 809 C C . THR A 1 105 ? -31.363 1.038 10.901 1.00 81.00 105 THR A C 1
ATOM 811 O O . THR A 1 105 ? -32.213 0.827 11.761 1.00 81.00 105 THR A O 1
ATOM 814 N N . GLU A 1 106 ? -31.116 0.164 9.922 1.00 88.88 106 GLU A N 1
ATOM 815 C CA . GLU A 1 106 ? -31.866 -1.085 9.753 1.00 88.88 106 GLU A CA 1
ATOM 816 C C . GLU A 1 106 ? -30.989 -2.293 10.116 1.00 88.88 106 GLU A C 1
ATOM 818 O O . GLU A 1 106 ? -29.960 -2.503 9.471 1.00 88.88 106 GLU A O 1
ATOM 823 N N . PRO A 1 107 ? -31.370 -3.122 11.110 1.00 92.69 107 PRO A N 1
ATOM 824 C CA . PRO A 1 107 ? -30.524 -4.219 11.594 1.00 92.69 107 PRO A CA 1
ATOM 825 C C . PRO A 1 107 ? -30.337 -5.340 10.560 1.00 92.69 107 PRO A C 1
ATOM 827 O O . PRO A 1 107 ? -29.354 -6.081 10.618 1.00 92.69 107 PRO A O 1
ATOM 830 N N . ALA A 1 108 ? -31.260 -5.468 9.607 1.00 95.88 108 ALA A N 1
ATOM 831 C CA . ALA A 1 108 ? -31.189 -6.398 8.490 1.00 95.88 108 ALA A CA 1
ATOM 832 C C . ALA A 1 108 ? -31.983 -5.852 7.297 1.00 95.88 108 ALA A C 1
ATOM 834 O O . ALA A 1 108 ? -32.956 -5.127 7.484 1.00 95.88 108 ALA A O 1
ATOM 835 N N . GLY A 1 109 ? -31.592 -6.225 6.080 1.00 95.00 109 GLY A N 1
ATOM 836 C CA . GLY A 1 109 ? -32.242 -5.744 4.862 1.00 95.00 109 GLY A CA 1
ATOM 837 C C . GLY A 1 109 ? -31.680 -6.376 3.594 1.00 95.00 109 GLY A C 1
ATOM 838 O O . GLY A 1 109 ? -30.962 -7.376 3.639 1.00 95.00 109 GLY A O 1
ATOM 839 N N . GLN A 1 110 ? -32.005 -5.792 2.443 1.00 96.12 110 GLN A N 1
ATOM 840 C CA . GLN A 1 110 ? -31.374 -6.107 1.162 1.00 96.12 110 GLN A CA 1
ATOM 841 C C . GLN A 1 110 ? -30.654 -4.872 0.639 1.00 96.12 110 GLN A C 1
ATOM 843 O O . GLN A 1 110 ? -31.155 -3.756 0.730 1.00 96.12 110 GLN A O 1
ATOM 848 N N . CYS A 1 111 ? -29.456 -5.062 0.095 1.00 93.31 111 CYS A N 1
ATOM 849 C CA . CYS A 1 111 ? -28.714 -3.968 -0.510 1.00 93.31 111 CYS A CA 1
ATOM 850 C C . CYS A 1 111 ? -29.463 -3.446 -1.753 1.00 93.31 111 CYS A C 1
ATOM 852 O O . CYS A 1 111 ? -29.721 -4.246 -2.654 1.00 93.31 111 CYS A O 1
ATOM 854 N N . PRO A 1 112 ? -29.747 -2.135 -1.859 1.00 92.38 112 PRO A N 1
ATOM 855 C CA . PRO A 1 112 ? -30.554 -1.586 -2.952 1.00 92.38 112 PRO A CA 1
ATOM 856 C C . PRO A 1 112 ? -29.877 -1.703 -4.326 1.00 92.38 112 PRO A C 1
ATOM 858 O O . PRO A 1 112 ? -30.560 -1.834 -5.332 1.00 92.38 112 PRO A O 1
ATOM 861 N N . GLU A 1 113 ? -28.542 -1.719 -4.374 1.00 91.62 113 GLU A N 1
ATOM 862 C CA . GLU A 1 113 ? -27.788 -1.805 -5.634 1.00 91.62 113 GLU A CA 1
ATOM 863 C C . GLU A 1 113 ? -27.672 -3.232 -6.181 1.00 91.62 113 GLU A C 1
ATOM 865 O O . GLU A 1 113 ? -27.617 -3.441 -7.389 1.00 91.62 113 GLU A O 1
ATOM 870 N N . CYS A 1 114 ? -27.563 -4.237 -5.306 1.00 91.62 114 CYS A N 1
ATOM 871 C CA . CYS A 1 114 ? -27.220 -5.601 -5.734 1.00 91.62 114 CYS A CA 1
ATOM 872 C C . CYS A 1 114 ? -28.151 -6.700 -5.216 1.00 91.62 114 CYS A C 1
ATOM 874 O O . CYS A 1 114 ? -27.898 -7.873 -5.488 1.00 91.62 114 CYS A O 1
ATOM 876 N N . GLY A 1 115 ? -29.178 -6.350 -4.436 1.00 94.56 115 GLY A N 1
ATOM 877 C CA . GLY A 1 115 ? -30.159 -7.281 -3.868 1.00 94.56 115 GLY A CA 1
ATOM 878 C C . GLY A 1 115 ? -29.612 -8.238 -2.802 1.00 94.56 115 GLY A C 1
ATOM 879 O O . GLY A 1 115 ? -30.341 -9.098 -2.318 1.00 94.56 115 GLY A O 1
ATOM 880 N N . MET A 1 116 ? -28.333 -8.131 -2.419 1.00 92.94 116 MET A N 1
ATOM 881 C CA . MET A 1 116 ? -27.737 -9.004 -1.403 1.00 92.94 116 MET A CA 1
ATOM 882 C C . MET A 1 116 ? -28.397 -8.760 -0.042 1.00 92.94 116 MET A C 1
ATOM 884 O O . MET A 1 116 ? -28.313 -7.653 0.490 1.00 92.94 116 MET A O 1
ATOM 888 N N . SER A 1 117 ? -29.000 -9.800 0.536 1.00 94.62 117 SER A N 1
ATOM 889 C CA . SER A 1 117 ? -29.499 -9.775 1.911 1.00 94.62 117 SER A CA 1
ATOM 890 C C . SER A 1 117 ? -28.352 -9.608 2.904 1.00 94.62 117 SER A C 1
ATOM 892 O O . SER A 1 117 ? -27.313 -10.260 2.753 1.00 94.62 117 SER A O 1
ATOM 894 N N . TYR A 1 118 ? -28.545 -8.793 3.934 1.00 93.50 118 TYR A N 1
ATOM 895 C CA . TYR A 1 118 ? -27.552 -8.560 4.972 1.00 93.50 118 TYR A CA 1
ATOM 896 C C . TYR A 1 118 ? -28.166 -8.486 6.368 1.00 93.50 118 TYR A C 1
ATOM 898 O O . TYR A 1 118 ? -29.329 -8.127 6.535 1.00 93.50 118 TYR A O 1
ATOM 906 N N . VAL A 1 119 ? -27.325 -8.778 7.358 1.00 94.25 119 VAL A N 1
ATOM 907 C CA . VAL A 1 119 ? -27.531 -8.471 8.775 1.00 94.25 119 VAL A CA 1
ATOM 908 C C . VAL A 1 119 ? -26.356 -7.594 9.205 1.00 94.25 119 VAL A C 1
ATOM 910 O O . VAL A 1 119 ? -25.203 -7.905 8.893 1.00 94.25 119 VAL A O 1
ATOM 913 N N . VAL A 1 120 ? -26.636 -6.475 9.870 1.00 90.12 120 VAL A N 1
ATOM 914 C CA . VAL A 1 120 ? -25.637 -5.472 10.283 1.00 90.12 120 VAL A CA 1
ATOM 915 C C . VAL A 1 120 ? -24.543 -6.097 11.147 1.00 90.12 120 VAL A C 1
ATOM 917 O O . VAL A 1 120 ? -23.358 -5.850 10.918 1.00 90.12 120 VAL A O 1
ATOM 920 N N . GLU A 1 121 ? -24.920 -6.964 12.085 1.00 88.69 121 GLU A N 1
ATOM 921 C CA . GLU A 1 121 ? -23.983 -7.668 12.962 1.00 88.69 121 GLU A CA 1
ATOM 922 C C . GLU A 1 121 ? -23.017 -8.565 12.166 1.00 88.69 121 GLU A C 1
ATOM 924 O O . GLU A 1 121 ? -21.795 -8.449 12.308 1.00 88.69 121 GLU A O 1
ATOM 929 N N . ASP A 1 122 ? -23.536 -9.367 11.234 1.00 89.94 122 ASP A N 1
ATOM 930 C CA . ASP A 1 122 ? -22.727 -10.222 10.359 1.00 89.94 122 ASP A CA 1
ATOM 931 C C . ASP A 1 122 ? -21.773 -9.404 9.485 1.00 89.94 122 ASP A C 1
ATOM 933 O O . ASP A 1 122 ? -20.594 -9.742 9.355 1.00 89.94 122 ASP A O 1
ATOM 937 N N . LEU A 1 123 ? -22.245 -8.294 8.914 1.00 87.88 123 LEU A N 1
ATOM 938 C CA . LEU A 1 123 ? -21.395 -7.410 8.121 1.00 87.88 123 LEU A CA 1
ATOM 939 C C . LEU A 1 123 ? -20.308 -6.752 8.971 1.00 87.88 123 LEU A C 1
ATOM 941 O O . LEU A 1 123 ? -19.149 -6.702 8.551 1.00 87.88 123 LEU A O 1
ATOM 945 N N . SER A 1 124 ? -20.651 -6.279 10.168 1.00 84.69 124 SER A N 1
ATOM 946 C CA . SER A 1 124 ? -19.692 -5.664 11.086 1.00 84.69 124 SER A CA 1
ATOM 947 C C . SER A 1 124 ? -18.582 -6.648 11.470 1.00 84.69 124 SER A C 1
ATOM 949 O O . SER A 1 124 ? -17.397 -6.294 11.439 1.00 84.69 124 SER A O 1
ATOM 951 N N . SER A 1 125 ? -18.941 -7.911 11.730 1.00 82.56 125 SER A N 1
ATOM 952 C CA . SER A 1 125 ? -17.999 -8.973 12.079 1.00 82.56 125 SER A CA 1
ATOM 953 C C . SER A 1 125 ? -17.127 -9.376 10.884 1.00 82.56 125 SER A C 1
ATOM 955 O O . SER A 1 125 ? -15.907 -9.531 11.034 1.00 82.56 125 SER A O 1
ATOM 957 N N . LEU A 1 126 ? -17.709 -9.450 9.681 1.00 84.50 126 LEU A N 1
ATOM 958 C CA . LEU A 1 126 ? -17.005 -9.728 8.431 1.00 84.50 126 LEU A CA 1
ATOM 959 C C . LEU A 1 126 ? -15.971 -8.643 8.130 1.00 84.50 126 LEU A C 1
ATOM 961 O O . LEU A 1 126 ? -14.800 -8.958 7.905 1.00 84.50 126 LEU A O 1
ATOM 965 N N . TRP A 1 127 ? -16.362 -7.370 8.193 1.00 81.81 127 TRP A N 1
ATOM 966 C CA . TRP A 1 127 ? -15.450 -6.250 7.976 1.00 81.81 127 TRP A CA 1
ATOM 967 C C . TRP A 1 127 ? -14.407 -6.134 9.087 1.00 81.81 127 TRP A C 1
ATOM 969 O O . TRP A 1 127 ? -13.249 -5.839 8.803 1.00 81.81 127 TRP A O 1
ATOM 979 N N . ALA A 1 128 ? -14.742 -6.444 10.343 1.00 78.56 128 ALA A N 1
ATOM 980 C CA . ALA A 1 128 ? -13.750 -6.552 11.412 1.00 78.56 128 ALA A CA 1
ATOM 981 C C . ALA A 1 128 ? -12.729 -7.674 11.143 1.00 78.56 128 ALA A C 1
ATOM 983 O O . ALA A 1 128 ? -11.529 -7.494 11.351 1.00 78.56 128 ALA A O 1
ATOM 984 N N . GLY A 1 129 ? -13.174 -8.832 10.648 1.00 75.19 129 GLY A N 1
ATOM 985 C CA . GLY A 1 129 ? -12.306 -9.928 10.212 1.00 75.19 129 GLY A CA 1
ATOM 986 C C . GLY A 1 129 ? -11.405 -9.543 9.037 1.00 75.19 129 GLY A C 1
ATOM 987 O O . GLY A 1 129 ? -10.204 -9.810 9.070 1.00 75.19 129 GLY A O 1
ATOM 988 N N . GLN A 1 130 ? -11.966 -8.877 8.030 1.00 73.44 130 GLN A N 1
ATOM 989 C CA . GLN A 1 130 ? -11.229 -8.409 6.860 1.00 73.44 130 GLN A CA 1
ATOM 990 C C . GLN A 1 130 ? -10.181 -7.361 7.244 1.00 73.44 130 GLN A C 1
ATOM 992 O O . GLN A 1 130 ? -9.021 -7.510 6.875 1.00 73.44 130 GLN A O 1
ATOM 997 N N . ARG A 1 131 ? -10.542 -6.385 8.086 1.00 72.81 131 ARG A N 1
ATOM 998 C CA . ARG A 1 131 ? -9.607 -5.395 8.640 1.00 72.81 131 ARG A CA 1
ATOM 999 C C . ARG A 1 131 ? -8.460 -6.050 9.401 1.00 72.81 131 ARG A C 1
ATOM 1001 O O . ARG A 1 131 ? -7.319 -5.638 9.241 1.00 72.81 131 ARG A O 1
ATOM 1008 N N . ARG A 1 132 ? -8.725 -7.103 10.184 1.00 65.56 132 ARG A N 1
ATOM 1009 C CA . ARG A 1 132 ? -7.669 -7.867 10.875 1.00 65.56 132 ARG A CA 1
ATOM 1010 C C . ARG A 1 132 ? -6.695 -8.527 9.894 1.00 65.56 132 ARG A C 1
ATOM 1012 O O . ARG A 1 132 ? -5.489 -8.459 10.109 1.00 65.56 132 ARG A O 1
ATOM 1019 N N . LYS A 1 133 ? -7.198 -9.125 8.808 1.00 62.84 133 LYS A N 1
ATOM 1020 C CA . LYS A 1 133 ? -6.363 -9.752 7.765 1.00 62.84 133 LYS A CA 1
ATOM 1021 C C . LYS A 1 133 ? -5.564 -8.726 6.963 1.00 62.84 133 LYS A C 1
ATOM 1023 O O . LYS A 1 133 ? -4.380 -8.936 6.725 1.00 62.84 133 LYS A O 1
ATOM 1028 N N . GLU A 1 134 ? -6.202 -7.628 6.566 1.00 60.31 134 GLU A N 1
ATOM 1029 C CA . GLU A 1 134 ? -5.558 -6.529 5.842 1.00 60.31 134 GLU A CA 1
ATOM 1030 C C . GLU A 1 134 ? -4.510 -5.834 6.709 1.00 60.31 134 GLU A C 1
ATOM 1032 O O . GLU A 1 134 ? -3.419 -5.560 6.228 1.00 60.31 134 GLU A O 1
ATOM 1037 N N . ASN A 1 135 ? -4.770 -5.645 8.004 1.00 57.59 135 ASN A N 1
ATOM 1038 C CA . ASN A 1 135 ? -3.751 -5.156 8.925 1.00 57.59 135 ASN A CA 1
ATOM 1039 C C . ASN A 1 135 ? -2.564 -6.132 8.983 1.00 57.59 135 ASN A C 1
ATOM 1041 O O . ASN A 1 135 ? -1.441 -5.697 8.789 1.00 57.59 135 ASN A O 1
ATOM 1045 N N . CYS A 1 13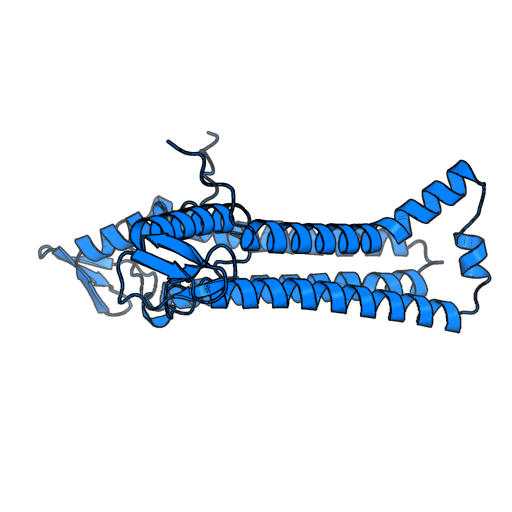6 ? -2.780 -7.444 9.112 1.00 51.16 136 CYS A N 1
ATOM 1046 C CA . CYS A 1 136 ? -1.684 -8.414 9.242 1.00 51.16 136 CYS A CA 1
ATOM 1047 C C . CYS A 1 136 ? -0.757 -8.520 8.007 1.00 51.16 136 CYS A C 1
ATOM 1049 O O . CYS A 1 136 ? 0.424 -8.817 8.151 1.00 51.16 136 CYS A O 1
ATOM 1051 N N . VAL A 1 137 ? -1.276 -8.301 6.791 1.00 48.28 137 VAL A N 1
ATOM 1052 C CA . VAL A 1 137 ? -0.494 -8.393 5.536 1.00 48.28 137 VAL A CA 1
ATOM 1053 C C . VAL A 1 137 ? 0.143 -7.051 5.147 1.00 48.28 137 VAL A C 1
ATOM 1055 O O . VAL A 1 137 ? 1.115 -7.021 4.400 1.00 48.28 137 VAL A O 1
ATOM 1058 N N . PHE A 1 138 ? -0.382 -5.936 5.657 1.00 50.41 138 PHE A N 1
ATOM 1059 C CA . PHE A 1 138 ? -0.071 -4.580 5.188 1.00 50.41 138 PHE A CA 1
ATOM 1060 C C . PHE A 1 138 ? 0.352 -3.634 6.333 1.00 50.41 138 PHE A C 1
ATOM 1062 O O . PHE A 1 138 ? 0.285 -2.410 6.211 1.00 50.41 138 PHE A O 1
ATOM 1069 N N . GLN A 1 139 ? 0.779 -4.181 7.473 1.00 47.75 139 GLN A N 1
ATOM 1070 C CA . GLN A 1 139 ? 1.014 -3.431 8.714 1.00 47.75 139 GLN A CA 1
ATOM 1071 C C . GLN A 1 139 ? 2.131 -2.385 8.671 1.00 47.75 139 GLN A C 1
ATOM 1073 O O . GLN A 1 139 ? 2.176 -1.514 9.533 1.00 47.75 139 GLN A O 1
ATOM 1078 N N . LEU A 1 140 ? 2.959 -2.382 7.630 1.00 45.56 140 LEU A N 1
ATOM 1079 C CA . LEU A 1 140 ? 3.918 -1.305 7.368 1.00 45.56 140 LEU A CA 1
ATOM 1080 C C . LEU A 1 140 ? 3.309 -0.102 6.631 1.00 45.56 140 LEU A C 1
ATOM 1082 O O . LEU A 1 140 ? 3.861 0.993 6.649 1.00 45.56 140 LEU A O 1
ATOM 1086 N N . ASP A 1 141 ? 2.149 -0.271 6.007 1.00 42.69 141 ASP A N 1
ATOM 1087 C CA . ASP A 1 141 ? 1.577 0.691 5.066 1.00 42.69 141 ASP A CA 1
ATOM 1088 C C . ASP A 1 141 ? 0.332 1.391 5.617 1.00 42.69 141 ASP A C 1
ATOM 1090 O O . ASP A 1 141 ? -0.033 2.477 5.166 1.00 42.69 141 ASP A O 1
ATOM 1094 N N . LEU A 1 142 ? -0.305 0.777 6.614 1.00 45.22 142 LEU A N 1
ATOM 1095 C CA . LEU A 1 142 ? -1.673 1.072 7.025 1.00 45.22 142 LEU A CA 1
ATOM 1096 C C . LEU A 1 142 ? -1.831 1.674 8.427 1.00 45.22 142 LEU A C 1
ATOM 1098 O O . LEU A 1 142 ? -2.935 2.111 8.764 1.00 45.22 142 LEU A O 1
ATOM 1102 N N . LEU A 1 143 ? -0.737 1.803 9.182 1.00 46.12 143 LEU A N 1
ATOM 1103 C CA . LEU A 1 143 ? -0.650 2.592 10.423 1.00 46.12 143 LEU A CA 1
ATOM 1104 C C . LEU A 1 143 ? -0.660 4.117 10.157 1.00 46.12 143 LEU A C 1
ATOM 1106 O O . LEU A 1 143 ? -0.552 4.923 11.077 1.00 46.12 143 LEU A O 1
ATOM 1110 N N . PHE A 1 144 ? -0.781 4.511 8.887 1.00 47.19 144 PHE A N 1
ATOM 1111 C CA . PHE A 1 144 ? -0.282 5.773 8.351 1.00 47.19 144 PHE A CA 1
ATOM 1112 C C . PHE A 1 144 ? -1.339 6.769 7.853 1.00 47.19 144 PHE A C 1
ATOM 1114 O O . PHE A 1 144 ? -1.012 7.925 7.609 1.00 47.19 144 PHE A O 1
ATOM 1121 N N . LEU A 1 145 ? -2.611 6.380 7.747 1.00 47.38 145 LEU A N 1
ATOM 1122 C CA . LEU A 1 145 ? -3.648 7.241 7.150 1.00 47.38 145 LEU A CA 1
ATOM 1123 C C . LEU A 1 145 ? -5.031 7.151 7.830 1.00 47.38 145 LEU A C 1
ATOM 1125 O O . LEU A 1 145 ? -6.010 7.573 7.235 1.00 47.38 145 LEU A O 1
ATOM 1129 N N . GLY A 1 146 ? -5.151 6.584 9.036 1.00 48.94 146 GLY A N 1
ATOM 1130 C CA . GLY A 1 146 ? -6.442 6.537 9.746 1.00 48.94 146 GLY A CA 1
ATOM 1131 C C . GLY A 1 146 ? -6.794 7.877 10.400 1.00 48.94 146 GLY A C 1
ATOM 1132 O O . GLY A 1 146 ? -5.934 8.455 11.054 1.00 48.94 146 GLY A O 1
ATOM 1133 N N . ASP A 1 147 ? -8.031 8.348 10.240 1.00 45.81 147 ASP A N 1
ATOM 1134 C CA . ASP A 1 147 ? -8.468 9.721 10.553 1.00 45.81 147 ASP A CA 1
ATOM 1135 C C . ASP A 1 147 ? -8.647 10.056 12.056 1.00 45.81 147 ASP A C 1
ATOM 1137 O O . ASP A 1 147 ? -8.791 11.225 12.406 1.00 45.81 147 ASP A O 1
ATOM 1141 N N . ASP A 1 148 ? -8.502 9.099 12.980 1.00 56.44 148 ASP A N 1
ATOM 1142 C CA . ASP A 1 148 ? -8.713 9.327 14.428 1.00 56.44 148 ASP A CA 1
ATOM 1143 C C . ASP A 1 148 ? -7.433 9.676 15.216 1.00 56.44 148 ASP A C 1
ATOM 1145 O O . ASP A 1 148 ? -7.247 9.283 16.372 1.00 56.44 148 ASP A O 1
ATOM 1149 N N . TRP A 1 149 ? -6.512 10.439 14.619 1.00 57.53 149 TRP A N 1
ATOM 1150 C CA . TRP A 1 149 ? -5.325 10.933 15.340 1.00 57.53 149 TRP A CA 1
ATOM 1151 C C . TRP A 1 149 ? -5.683 11.836 16.521 1.00 57.53 149 TRP A C 1
ATOM 1153 O O . TRP A 1 149 ? -4.920 11.918 17.481 1.00 57.53 149 TRP A O 1
ATOM 1163 N N . SER A 1 150 ? -6.827 12.515 16.439 1.00 58.22 150 SER A N 1
ATOM 1164 C CA . SER A 1 150 ? -7.334 13.426 17.467 1.00 58.22 150 SER A CA 1
ATOM 1165 C C . SER A 1 150 ? -7.702 12.710 18.767 1.00 58.22 150 SER A C 1
ATOM 1167 O O . SER A 1 150 ? -7.602 13.315 19.831 1.00 58.22 150 SER A O 1
ATOM 1169 N N . ALA A 1 151 ? -8.078 11.429 18.698 1.00 62.12 151 ALA A N 1
ATOM 1170 C CA . ALA A 1 151 ? -8.416 10.617 19.865 1.00 62.12 151 ALA A CA 1
ATOM 1171 C C . ALA A 1 151 ? -7.180 10.013 20.557 1.00 62.12 151 ALA A C 1
ATOM 1173 O O . ALA A 1 151 ? -7.287 9.455 21.651 1.00 62.12 151 ALA A O 1
ATOM 1174 N N . LEU A 1 152 ? -6.001 10.099 19.928 1.00 68.06 152 LEU A N 1
ATOM 1175 C CA . LEU A 1 152 ? -4.757 9.582 20.484 1.00 68.06 152 LEU A CA 1
ATOM 1176 C C . LEU A 1 152 ? -3.999 10.672 21.260 1.00 68.06 152 LEU A C 1
ATOM 1178 O O . LEU A 1 152 ? -3.898 11.810 20.798 1.00 68.06 152 LEU A O 1
ATOM 1182 N N . PRO A 1 153 ? -3.367 10.318 22.391 1.00 76.88 153 PRO A N 1
ATOM 1183 C CA . PRO A 1 153 ? -2.472 11.215 23.114 1.00 76.88 153 PRO A CA 1
ATOM 1184 C C . PRO A 1 153 ? -1.359 11.800 22.233 1.00 76.88 153 PRO A C 1
ATOM 1186 O O . PRO A 1 153 ? -0.820 11.129 21.339 1.00 76.88 153 PRO A O 1
ATOM 1189 N N . ARG A 1 154 ? -0.969 13.057 22.488 1.00 75.44 154 ARG A N 1
ATOM 1190 C CA . ARG A 1 154 ? -0.183 13.865 21.534 1.00 75.44 154 ARG A CA 1
ATOM 1191 C C . ARG A 1 154 ? 1.181 13.279 21.188 1.00 75.44 154 ARG A C 1
ATOM 1193 O O . ARG A 1 154 ? 1.665 13.497 20.074 1.00 75.44 154 ARG A O 1
ATOM 1200 N N . ALA A 1 155 ? 1.860 12.592 22.107 1.00 72.44 155 ALA A N 1
ATOM 1201 C CA . ALA A 1 155 ? 3.162 12.006 21.788 1.00 72.44 155 ALA A CA 1
ATOM 1202 C C . ALA A 1 155 ? 3.043 10.713 20.984 1.00 72.44 155 ALA A C 1
ATOM 1204 O O . ALA A 1 155 ? 3.865 10.501 20.092 1.00 72.44 155 ALA A O 1
ATOM 1205 N N . ILE A 1 156 ? 2.007 9.905 21.221 1.00 72.31 156 ILE A N 1
ATOM 1206 C CA . ILE A 1 156 ? 1.701 8.741 20.378 1.00 72.31 156 ILE A CA 1
ATOM 1207 C C . ILE A 1 156 ? 1.363 9.217 18.963 1.00 72.31 156 ILE A C 1
ATOM 1209 O O . ILE A 1 156 ? 1.940 8.720 17.995 1.00 72.31 156 ILE A O 1
ATOM 1213 N N . ALA A 1 157 ? 0.518 10.245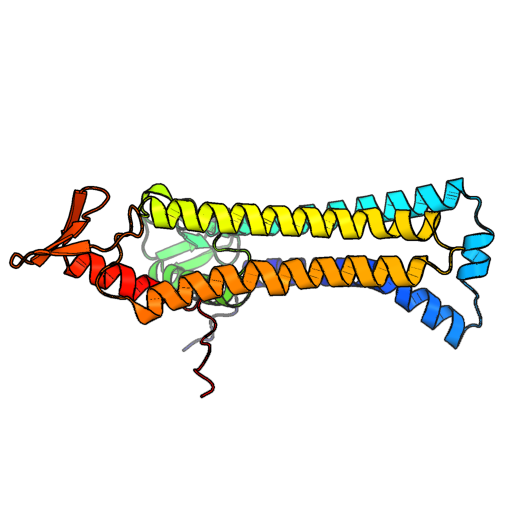 18.839 1.00 73.06 157 ALA A N 1
ATOM 1214 C CA . ALA A 1 157 ? 0.185 10.850 17.553 1.00 73.06 157 ALA A CA 1
ATOM 1215 C C . ALA A 1 157 ? 1.428 11.412 16.834 1.00 73.06 157 ALA A C 1
ATOM 1217 O O . ALA A 1 157 ? 1.639 11.130 15.656 1.00 73.06 157 ALA A O 1
ATOM 1218 N N . ARG A 1 158 ? 2.307 12.151 17.534 1.00 78.25 158 ARG A N 1
ATOM 1219 C CA . ARG A 1 158 ? 3.558 12.690 16.957 1.00 78.25 158 ARG A CA 1
ATOM 1220 C C . ARG A 1 158 ? 4.548 11.608 16.542 1.00 78.25 158 ARG A C 1
ATOM 1222 O O . ARG A 1 158 ? 5.136 11.726 15.468 1.00 78.25 158 ARG A O 1
ATOM 1229 N N . HIS A 1 159 ? 4.770 10.601 17.387 1.00 74.50 159 HIS A N 1
ATOM 1230 C CA . HIS A 1 159 ? 5.667 9.494 17.067 1.00 74.50 159 HIS A CA 1
ATOM 1231 C C . HIS A 1 159 ? 5.176 8.798 15.805 1.00 74.50 159 HIS A C 1
ATOM 1233 O O . HIS A 1 159 ? 5.907 8.742 14.820 1.00 74.50 159 HIS A O 1
ATOM 1239 N N . ARG A 1 160 ? 3.898 8.411 15.790 1.00 71.56 160 ARG A N 1
ATOM 1240 C CA . ARG A 1 160 ? 3.289 7.786 14.626 1.00 71.56 160 ARG A CA 1
ATOM 1241 C C . ARG A 1 160 ? 3.404 8.670 13.393 1.00 71.56 160 ARG A C 1
ATOM 1243 O O . ARG A 1 160 ? 3.928 8.167 12.410 1.00 71.56 160 ARG A O 1
ATOM 1250 N N . ARG A 1 161 ? 3.086 9.977 13.473 1.00 72.44 161 ARG A N 1
ATOM 1251 C CA . ARG A 1 161 ? 3.270 10.966 12.383 1.00 72.44 161 ARG A CA 1
ATOM 1252 C C . ARG A 1 161 ? 4.668 10.902 11.760 1.00 72.44 161 ARG A C 1
ATOM 1254 O O . ARG A 1 161 ? 4.792 10.932 10.540 1.00 72.44 161 ARG A O 1
ATOM 1261 N N . ARG A 1 162 ? 5.722 10.804 12.577 1.00 74.19 162 ARG A N 1
ATOM 1262 C CA . ARG A 1 162 ? 7.106 10.703 12.083 1.00 74.19 162 ARG A CA 1
ATOM 1263 C C . ARG A 1 162 ? 7.367 9.394 11.354 1.00 74.19 162 ARG A C 1
ATOM 1265 O O . ARG A 1 162 ? 8.024 9.423 10.315 1.00 74.19 162 ARG A O 1
ATOM 1272 N N . VAL A 1 163 ? 6.851 8.279 11.865 1.00 68.38 163 VAL A N 1
ATOM 1273 C CA . VAL A 1 163 ? 6.978 6.981 11.191 1.00 68.38 163 VAL A CA 1
ATOM 1274 C C . VAL A 1 163 ? 6.246 7.027 9.835 1.00 68.38 163 VAL A C 1
ATOM 1276 O O . VAL A 1 163 ? 6.828 6.605 8.840 1.00 68.38 163 VAL A O 1
ATOM 1279 N N . ILE A 1 164 ? 5.069 7.678 9.750 1.00 69.12 164 ILE A N 1
ATOM 1280 C CA . ILE A 1 164 ? 4.316 7.894 8.485 1.00 69.12 164 ILE A CA 1
ATOM 1281 C C . ILE A 1 164 ? 5.155 8.642 7.466 1.00 69.12 164 ILE A C 1
ATOM 1283 O O . ILE A 1 164 ? 5.336 8.182 6.343 1.00 69.12 164 ILE A O 1
ATOM 1287 N N . VAL A 1 165 ? 5.638 9.824 7.856 1.00 70.06 165 VAL A N 1
ATOM 1288 C CA . VAL A 1 165 ? 6.368 10.716 6.959 1.00 70.06 165 VAL A CA 1
ATOM 1289 C C . VAL A 1 165 ? 7.632 10.019 6.476 1.00 70.06 165 VAL A C 1
ATOM 1291 O O . VAL A 1 165 ? 7.937 10.087 5.292 1.00 70.06 165 VAL A O 1
ATOM 1294 N N . SER A 1 166 ? 8.312 9.284 7.358 1.00 68.12 166 SER A N 1
ATOM 1295 C CA . SER A 1 166 ? 9.510 8.520 7.005 1.00 68.12 166 SER A CA 1
ATOM 1296 C C . SER A 1 166 ? 9.194 7.371 6.043 1.00 68.12 166 SER A C 1
ATOM 1298 O O . SER A 1 166 ? 9.892 7.211 5.049 1.00 68.12 166 SER A O 1
ATOM 1300 N N . GLY A 1 167 ? 8.123 6.606 6.283 1.00 68.94 167 GLY A N 1
ATOM 1301 C CA . GLY A 1 167 ? 7.701 5.514 5.399 1.00 68.94 167 GLY A CA 1
ATOM 1302 C C . GLY A 1 167 ? 7.232 6.005 4.025 1.00 68.94 167 GLY A C 1
ATOM 1303 O O . GLY A 1 167 ? 7.600 5.433 3.000 1.00 68.94 167 GLY A O 1
ATOM 1304 N N . LEU A 1 168 ? 6.470 7.102 3.979 1.00 69.00 168 LEU A N 1
ATOM 1305 C CA . LEU A 1 168 ? 6.030 7.724 2.729 1.00 69.00 168 LEU A CA 1
ATOM 1306 C C . LEU A 1 168 ? 7.210 8.317 1.954 1.00 69.00 168 LEU A C 1
ATOM 1308 O O . LEU A 1 168 ? 7.334 8.066 0.758 1.00 69.00 168 LEU A O 1
ATOM 1312 N N . ALA A 1 169 ? 8.088 9.065 2.630 1.00 71.62 169 ALA A N 1
ATOM 1313 C CA . ALA A 1 169 ? 9.302 9.605 2.027 1.00 71.62 169 ALA A CA 1
ATOM 1314 C C . ALA A 1 169 ? 10.175 8.481 1.466 1.00 71.62 169 ALA A C 1
ATOM 1316 O O . ALA A 1 169 ? 10.659 8.602 0.348 1.00 71.62 169 ALA A O 1
ATOM 1317 N N . HIS A 1 170 ? 10.299 7.365 2.188 1.00 70.25 170 HIS A N 1
ATOM 1318 C CA . HIS A 1 170 ? 11.014 6.188 1.717 1.00 70.25 170 HIS A CA 1
ATOM 1319 C C . HIS A 1 170 ? 10.387 5.595 0.449 1.00 70.25 170 HIS A C 1
ATOM 1321 O O . HIS A 1 170 ? 11.100 5.350 -0.513 1.00 70.25 170 HIS A O 1
ATOM 1327 N N . ARG A 1 171 ? 9.063 5.390 0.390 1.00 68.50 171 ARG A N 1
ATOM 1328 C CA . ARG A 1 171 ? 8.415 4.879 -0.837 1.00 68.50 171 ARG A CA 1
ATOM 1329 C C . ARG A 1 171 ? 8.543 5.835 -2.013 1.00 68.50 171 ARG A C 1
ATOM 1331 O O . ARG A 1 171 ? 8.704 5.377 -3.136 1.00 68.50 171 ARG A O 1
ATOM 1338 N N . MET A 1 172 ? 8.473 7.139 -1.761 1.00 71.25 172 MET A N 1
ATOM 1339 C CA . MET A 1 172 ? 8.709 8.146 -2.792 1.00 71.25 172 MET A CA 1
ATOM 1340 C C . MET A 1 172 ? 10.158 8.093 -3.279 1.00 71.25 172 MET A C 1
ATOM 1342 O O . MET A 1 172 ? 10.379 8.075 -4.482 1.00 71.25 172 MET A O 1
ATOM 1346 N N . LEU A 1 173 ? 11.130 7.988 -2.370 1.00 72.81 173 LEU A N 1
ATOM 1347 C CA . LEU A 1 173 ? 12.542 7.784 -2.703 1.00 72.81 173 LEU A CA 1
ATOM 1348 C C . LEU A 1 173 ? 12.759 6.498 -3.502 1.00 72.81 173 LEU A C 1
ATOM 1350 O O . LEU A 1 173 ? 13.430 6.552 -4.521 1.00 72.81 173 LEU A O 1
ATOM 1354 N N . PHE A 1 174 ? 12.136 5.391 -3.104 1.00 73.06 174 PHE A N 1
ATOM 1355 C CA . PHE A 1 174 ? 12.194 4.110 -3.810 1.00 73.06 174 PHE A CA 1
ATOM 1356 C C . PHE A 1 174 ? 11.577 4.211 -5.210 1.00 73.06 174 PHE A C 1
ATOM 1358 O O . PHE A 1 174 ? 12.166 3.771 -6.190 1.00 73.06 174 PHE A O 1
ATOM 1365 N N . ALA A 1 175 ? 10.408 4.846 -5.339 1.00 71.06 175 ALA A N 1
ATOM 1366 C CA . ALA A 1 175 ? 9.758 5.069 -6.629 1.00 71.06 175 ALA A CA 1
ATOM 1367 C C . ALA A 1 175 ? 10.591 5.984 -7.542 1.00 71.06 175 ALA A C 1
ATOM 1369 O O . ALA A 1 175 ? 10.707 5.722 -8.738 1.00 71.06 175 ALA A O 1
ATOM 1370 N N . VAL A 1 176 ? 11.206 7.031 -6.983 1.00 74.75 176 VAL A N 1
ATOM 1371 C CA . VAL A 1 176 ? 12.145 7.906 -7.696 1.00 74.75 176 VAL A CA 1
ATOM 1372 C C . VAL A 1 176 ? 13.405 7.136 -8.088 1.00 74.75 176 VAL A C 1
ATOM 1374 O O . VAL A 1 176 ? 13.840 7.249 -9.226 1.00 74.75 176 VAL A O 1
ATOM 1377 N N . GLY A 1 177 ? 13.959 6.315 -7.196 1.00 73.94 177 GLY A N 1
ATOM 1378 C CA . GLY A 1 177 ? 15.122 5.468 -7.451 1.00 73.94 177 GLY A CA 1
ATOM 1379 C C . GLY A 1 177 ? 14.863 4.488 -8.590 1.00 73.94 177 GLY A C 1
ATOM 1380 O O . GLY A 1 177 ? 15.588 4.498 -9.581 1.00 73.94 177 GLY A O 1
ATOM 1381 N N . LEU A 1 178 ? 13.763 3.734 -8.513 1.00 69.94 178 LEU A N 1
ATOM 1382 C CA . LEU A 1 178 ? 13.285 2.874 -9.597 1.00 69.94 178 LEU A CA 1
ATOM 1383 C C . LEU A 1 178 ? 13.057 3.642 -10.899 1.00 69.94 178 LEU A C 1
ATOM 1385 O O . LEU A 1 178 ? 13.279 3.104 -11.979 1.00 69.94 178 LEU A O 1
ATOM 1389 N N . GLY A 1 179 ? 12.612 4.891 -10.800 1.00 66.62 179 GLY A N 1
ATOM 1390 C CA . GLY A 1 179 ? 12.351 5.736 -11.950 1.00 66.62 179 GLY A CA 1
ATOM 1391 C C . GLY A 1 179 ? 13.583 6.280 -12.650 1.00 66.62 179 GLY A C 1
ATOM 1392 O O . GLY A 1 179 ? 13.632 6.363 -13.876 1.00 66.62 179 GLY A O 1
ATOM 1393 N N . LEU A 1 180 ? 14.592 6.637 -11.865 1.00 71.75 180 LEU A N 1
ATOM 1394 C CA . LEU A 1 180 ? 15.872 7.126 -12.354 1.00 71.75 180 LEU A CA 1
ATOM 1395 C C . LEU A 1 180 ? 16.787 5.979 -12.785 1.00 71.75 180 LEU A C 1
ATOM 1397 O O . LEU A 1 180 ? 17.694 6.204 -13.581 1.00 71.75 180 LEU A O 1
ATOM 1401 N N . PHE A 1 181 ? 16.538 4.753 -12.319 1.00 74.62 181 PHE A N 1
ATOM 1402 C CA . PHE A 1 181 ? 17.367 3.591 -12.618 1.00 74.62 181 PHE A CA 1
ATOM 1403 C C . PHE A 1 181 ? 17.533 3.313 -14.129 1.00 74.62 181 PHE A C 1
ATOM 1405 O O . PHE A 1 181 ? 18.672 3.171 -14.570 1.00 74.62 181 PHE A O 1
ATOM 1412 N N . PRO A 1 182 ? 16.485 3.337 -14.979 1.00 66.81 182 PRO A N 1
ATOM 1413 C CA . PRO A 1 182 ? 16.648 3.188 -16.427 1.00 66.81 182 PRO A CA 1
ATOM 1414 C C . PRO A 1 182 ? 17.475 4.310 -17.068 1.00 66.81 182 PRO A C 1
ATOM 1416 O O . PRO A 1 182 ? 18.285 4.050 -17.956 1.00 66.81 182 PRO A O 1
ATOM 1419 N N . VAL A 1 183 ? 17.306 5.556 -16.608 1.00 69.25 183 VAL A N 1
ATOM 1420 C CA . VAL A 1 183 ? 18.101 6.704 -17.080 1.00 69.25 183 VAL A CA 1
ATOM 1421 C C . VAL A 1 183 ? 19.566 6.521 -16.686 1.00 69.25 183 VAL A C 1
ATOM 1423 O O . VAL A 1 183 ? 20.460 6.739 -17.498 1.00 69.25 183 VAL A O 1
ATOM 1426 N N . TRP A 1 184 ? 19.808 6.044 -15.467 1.00 70.44 184 TRP A N 1
ATOM 1427 C CA . TRP A 1 184 ? 21.134 5.723 -14.958 1.00 70.44 184 TRP A CA 1
ATOM 1428 C C . TRP A 1 184 ? 21.819 4.621 -15.778 1.00 70.44 184 TRP A C 1
ATOM 1430 O O . TRP A 1 184 ? 22.969 4.784 -16.179 1.00 70.44 184 TRP A O 1
ATOM 1440 N N . ILE A 1 185 ? 21.106 3.535 -16.104 1.00 68.38 185 ILE A N 1
ATOM 1441 C CA . ILE A 1 185 ? 21.609 2.468 -16.989 1.00 68.38 185 ILE A CA 1
ATOM 1442 C C . ILE A 1 185 ? 22.036 3.043 -18.337 1.00 68.38 185 ILE A C 1
ATOM 1444 O O . ILE A 1 185 ? 23.110 2.716 -18.829 1.00 68.38 185 ILE A O 1
ATOM 1448 N N . LEU A 1 186 ? 21.217 3.911 -18.934 1.00 68.44 186 LEU A N 1
ATOM 1449 C CA . LEU A 1 186 ? 21.528 4.499 -20.235 1.00 68.44 186 LEU A CA 1
ATOM 1450 C C . LEU A 1 186 ? 22.750 5.421 -20.195 1.00 68.44 186 LEU A C 1
ATOM 1452 O O . LEU A 1 186 ? 23.532 5.409 -21.142 1.00 68.44 186 LEU A O 1
ATOM 1456 N N . LEU A 1 187 ? 22.917 6.197 -19.121 1.00 71.69 187 LEU A N 1
ATOM 1457 C CA . LEU A 1 187 ? 24.025 7.144 -18.974 1.00 71.69 187 LEU A CA 1
ATOM 1458 C C . LEU A 1 187 ? 25.363 6.464 -18.667 1.00 71.69 187 LEU A C 1
ATOM 1460 O O . LEU A 1 187 ? 26.405 6.959 -19.088 1.00 71.69 187 LEU A O 1
ATOM 1464 N N . PHE A 1 188 ? 25.345 5.343 -17.944 1.00 74.94 188 PHE A N 1
ATOM 1465 C CA . PHE A 1 188 ? 26.561 4.708 -17.423 1.00 74.94 188 PHE A CA 1
ATOM 1466 C C . PHE A 1 188 ? 26.843 3.321 -18.005 1.00 74.94 188 PHE A C 1
ATOM 1468 O O . PHE A 1 188 ? 27.753 2.647 -17.532 1.00 74.94 188 PHE A O 1
ATOM 1475 N N . ARG A 1 189 ? 26.107 2.911 -19.044 1.00 72.19 189 ARG A N 1
ATOM 1476 C CA . ARG A 1 189 ? 26.191 1.593 -19.694 1.00 72.19 189 ARG A CA 1
ATOM 1477 C C . ARG A 1 189 ? 27.617 1.110 -19.970 1.00 72.19 189 ARG A C 1
ATOM 1479 O O . ARG A 1 189 ? 27.922 -0.046 -19.705 1.00 72.19 189 ARG A O 1
ATOM 1486 N N . ASP A 1 190 ? 28.471 1.991 -20.482 1.00 78.38 190 ASP A N 1
ATOM 1487 C CA . ASP A 1 190 ? 29.825 1.636 -20.926 1.00 78.38 190 ASP A CA 1
ATOM 1488 C C . ASP A 1 190 ? 30.881 1.798 -19.816 1.00 78.38 190 ASP A C 1
ATOM 1490 O O . ASP A 1 190 ? 32.076 1.616 -20.042 1.00 78.38 190 ASP A O 1
ATOM 1494 N N . SER A 1 191 ? 30.453 2.143 -18.598 1.00 75.94 191 SER A N 1
ATOM 1495 C CA . SER A 1 191 ? 31.342 2.330 -17.458 1.00 75.94 191 SER A CA 1
ATOM 1496 C C . SER A 1 191 ? 31.375 1.075 -16.581 1.00 75.94 191 SER A C 1
ATOM 1498 O O . SER A 1 191 ? 30.336 0.677 -16.054 1.00 75.94 191 SER A O 1
ATOM 1500 N N . PRO A 1 192 ? 32.550 0.485 -16.296 1.00 73.56 192 PRO A N 1
ATOM 1501 C CA . PRO A 1 192 ? 32.658 -0.622 -15.341 1.00 73.56 192 PRO A CA 1
ATOM 1502 C C . PRO A 1 192 ? 32.228 -0.223 -13.915 1.00 73.56 192 PRO A C 1
ATOM 1504 O O . PRO A 1 192 ? 31.908 -1.084 -13.096 1.00 73.56 192 PRO A O 1
ATOM 1507 N N . LEU A 1 193 ? 32.148 1.082 -13.618 1.00 73.81 193 LEU A N 1
ATOM 1508 C CA . LEU A 1 193 ? 31.623 1.605 -12.353 1.00 73.81 193 LEU A CA 1
ATOM 1509 C C . LEU A 1 193 ? 30.104 1.425 -12.211 1.00 73.81 193 LEU A C 1
ATOM 1511 O O . LEU A 1 193 ? 29.590 1.495 -11.097 1.00 73.81 193 LEU A O 1
ATOM 1515 N N . PHE A 1 194 ? 29.381 1.166 -13.303 1.00 72.88 194 PHE A N 1
ATOM 1516 C CA . PHE A 1 194 ? 27.925 1.016 -13.314 1.00 72.88 194 PHE A CA 1
ATOM 1517 C C . PHE A 1 194 ? 27.424 -0.042 -12.323 1.00 72.88 194 PHE A C 1
ATOM 1519 O O . PHE A 1 194 ? 26.520 0.219 -11.523 1.00 72.88 194 PHE A O 1
ATOM 1526 N N . LEU A 1 195 ? 28.041 -1.224 -12.349 1.00 66.19 195 LEU A N 1
ATOM 1527 C CA . LEU A 1 195 ? 27.652 -2.362 -11.516 1.00 66.19 195 LEU A CA 1
ATOM 1528 C C . LEU A 1 195 ? 27.920 -2.067 -10.034 1.00 66.19 195 LEU A C 1
ATOM 1530 O O . LEU A 1 195 ? 27.067 -2.315 -9.183 1.00 66.19 195 LEU A O 1
ATOM 1534 N N . TYR A 1 196 ? 29.062 -1.440 -9.740 1.00 69.81 196 TYR A N 1
ATOM 1535 C CA . TYR A 1 196 ? 29.436 -1.031 -8.387 1.00 69.81 196 TYR A CA 1
ATOM 1536 C C . TYR A 1 196 ? 28.494 0.031 -7.818 1.00 69.81 196 TYR A C 1
ATOM 1538 O O . TYR A 1 196 ? 27.994 -0.131 -6.707 1.00 69.81 196 TYR A O 1
ATOM 1546 N N . VAL A 1 197 ? 28.206 1.097 -8.570 1.00 70.12 197 VAL A N 1
ATOM 1547 C CA . VAL A 1 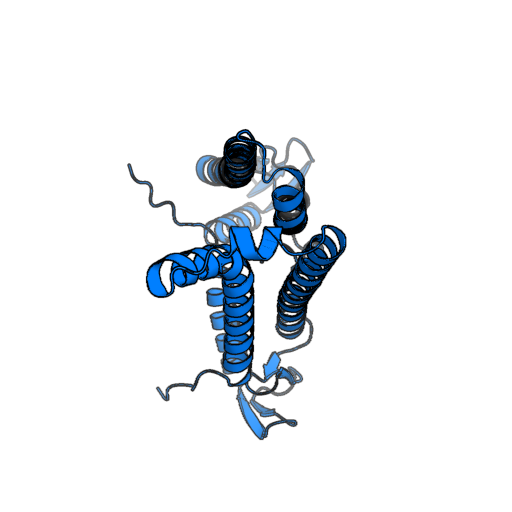197 ? 27.330 2.177 -8.092 1.00 70.12 197 VAL A CA 1
ATOM 1548 C C . VAL A 1 197 ? 25.897 1.682 -7.904 1.00 70.12 197 VAL A C 1
ATOM 1550 O O . VAL A 1 197 ? 25.257 2.042 -6.920 1.00 70.12 197 VAL A O 1
ATOM 1553 N N . THR A 1 198 ? 25.416 0.798 -8.781 1.00 69.75 198 THR A N 1
ATOM 1554 C CA . THR A 1 198 ? 24.089 0.177 -8.649 1.00 69.75 198 THR A CA 1
ATOM 1555 C C . THR A 1 198 ? 23.981 -0.667 -7.380 1.00 69.75 198 THR A C 1
ATOM 1557 O O . THR A 1 198 ? 23.028 -0.515 -6.615 1.00 69.75 198 THR A O 1
ATOM 1560 N N . LEU A 1 199 ? 24.970 -1.527 -7.116 1.00 69.69 199 LEU A N 1
ATOM 1561 C CA . LEU A 1 199 ? 24.997 -2.359 -5.911 1.00 69.69 199 LEU A CA 1
ATOM 1562 C C . LEU A 1 199 ? 25.129 -1.518 -4.636 1.00 69.69 199 LEU A C 1
ATOM 1564 O O . LEU A 1 199 ? 24.481 -1.826 -3.639 1.00 69.69 199 LEU A O 1
ATOM 1568 N N . ILE A 1 200 ? 25.917 -0.439 -4.670 1.00 73.19 200 ILE A N 1
ATOM 1569 C CA . ILE A 1 200 ? 26.044 0.500 -3.549 1.00 73.19 200 ILE A CA 1
ATOM 1570 C C . ILE A 1 200 ? 24.723 1.234 -3.309 1.00 73.19 200 ILE A C 1
ATOM 1572 O O . ILE A 1 200 ? 24.285 1.307 -2.167 1.00 73.19 200 ILE A O 1
ATOM 1576 N N . ALA A 1 201 ? 24.061 1.740 -4.352 1.00 72.94 201 ALA A N 1
ATOM 1577 C CA . ALA A 1 201 ? 22.778 2.429 -4.222 1.00 72.94 201 ALA A CA 1
ATOM 1578 C C . ALA A 1 201 ? 21.701 1.502 -3.637 1.00 72.94 201 ALA A C 1
ATOM 1580 O O . ALA A 1 201 ? 21.043 1.866 -2.662 1.00 72.94 201 ALA A O 1
ATOM 1581 N N . PHE A 1 202 ? 21.594 0.275 -4.157 1.00 70.88 202 PHE A N 1
ATOM 1582 C CA . PHE A 1 202 ? 20.680 -0.740 -3.630 1.00 70.88 202 PHE A CA 1
ATOM 1583 C C . PHE A 1 202 ? 21.043 -1.140 -2.192 1.00 70.88 202 PHE A C 1
ATOM 1585 O O . PHE A 1 202 ? 20.171 -1.292 -1.339 1.00 70.88 202 PHE A O 1
ATOM 1592 N N . GLY A 1 203 ? 22.337 -1.270 -1.889 1.00 71.62 203 GLY A N 1
ATOM 1593 C CA . GLY A 1 203 ? 22.836 -1.547 -0.545 1.00 71.62 203 GLY A CA 1
ATOM 1594 C C . GLY A 1 203 ? 22.490 -0.439 0.449 1.00 71.62 203 GLY A C 1
ATOM 1595 O O . GLY A 1 203 ? 21.985 -0.733 1.527 1.00 71.62 203 GLY A O 1
ATOM 1596 N N . ILE A 1 204 ? 22.691 0.829 0.081 1.00 75.06 204 ILE A N 1
ATOM 1597 C CA . ILE A 1 204 ? 22.327 1.997 0.895 1.00 75.06 204 ILE A CA 1
ATOM 1598 C C . ILE A 1 204 ? 20.821 2.022 1.139 1.00 75.06 204 ILE A C 1
ATOM 1600 O O . ILE A 1 204 ? 20.398 2.203 2.278 1.00 75.06 204 ILE A O 1
ATOM 1604 N N . GLU A 1 205 ? 20.015 1.799 0.103 1.00 70.81 205 GLU A N 1
ATOM 1605 C CA . GLU A 1 205 ? 18.560 1.755 0.219 1.00 70.81 205 GLU A CA 1
ATOM 1606 C C . GLU A 1 205 ? 18.112 0.669 1.204 1.00 70.81 205 GLU A C 1
ATOM 1608 O O . GLU A 1 205 ? 17.387 0.959 2.155 1.00 70.81 205 GLU A O 1
ATOM 1613 N N . ASN A 1 206 ? 18.641 -0.551 1.071 1.00 65.38 206 ASN A N 1
ATOM 1614 C CA . ASN A 1 206 ? 18.369 -1.642 2.007 1.00 65.38 206 ASN A CA 1
ATOM 1615 C C . ASN A 1 206 ? 18.892 -1.343 3.422 1.00 65.38 206 ASN A C 1
ATOM 1617 O O . ASN A 1 206 ? 18.218 -1.658 4.397 1.00 65.38 206 ASN A O 1
ATOM 1621 N N . VAL A 1 207 ? 20.053 -0.703 3.578 1.00 74.44 207 VAL A N 1
ATOM 1622 C CA . VAL A 1 207 ? 20.583 -0.302 4.894 1.00 74.44 207 VAL A CA 1
ATOM 1623 C C . VAL A 1 207 ? 19.721 0.786 5.535 1.00 74.44 207 VAL A C 1
ATOM 1625 O O . VAL A 1 207 ? 19.512 0.755 6.744 1.00 74.44 207 VAL A O 1
ATOM 1628 N N . ILE A 1 208 ? 19.163 1.721 4.771 1.00 68.06 208 ILE A N 1
ATOM 1629 C CA . ILE A 1 208 ? 18.206 2.702 5.298 1.00 68.06 208 ILE A CA 1
ATOM 1630 C C . ILE A 1 208 ? 16.925 1.978 5.749 1.00 68.06 208 ILE A C 1
ATOM 1632 O O . ILE A 1 208 ? 16.454 2.190 6.872 1.00 68.06 208 ILE A O 1
ATOM 1636 N N . LEU A 1 209 ? 16.413 1.061 4.924 1.00 62.47 209 LEU A N 1
ATOM 1637 C CA . LEU A 1 209 ? 15.213 0.261 5.194 1.00 62.47 209 LEU A CA 1
ATOM 1638 C C . LEU A 1 209 ? 15.371 -0.615 6.446 1.00 62.47 209 LEU A C 1
ATOM 1640 O O . LEU A 1 209 ? 14.586 -0.529 7.387 1.00 62.47 209 LEU A O 1
ATOM 1644 N N . PHE A 1 210 ? 16.413 -1.436 6.500 1.00 59.81 210 PHE A N 1
ATOM 1645 C CA . PHE A 1 210 ? 16.618 -2.416 7.566 1.00 59.81 210 PHE A CA 1
ATOM 1646 C C . PHE A 1 210 ? 17.409 -1.867 8.756 1.00 59.81 210 PHE A C 1
ATOM 1648 O O . PHE A 1 210 ? 17.227 -2.329 9.879 1.00 59.81 210 PHE A O 1
ATOM 1655 N N . GLY A 1 211 ? 18.267 -0.873 8.542 1.00 62.72 211 GLY A N 1
ATOM 1656 C CA . GLY A 1 211 ? 19.174 -0.325 9.553 1.00 62.72 211 GLY A CA 1
ATOM 1657 C C . GLY A 1 211 ? 18.684 0.951 10.238 1.00 62.72 211 GLY A C 1
ATOM 1658 O O . GLY A 1 211 ? 19.115 1.228 11.357 1.00 62.72 211 GLY A O 1
ATOM 1659 N N . VAL A 1 212 ? 17.769 1.721 9.639 1.00 65.31 212 VAL A N 1
ATOM 1660 C CA . VAL A 1 212 ? 17.217 2.934 10.278 1.00 65.31 212 VAL A CA 1
ATOM 1661 C C . VAL A 1 212 ? 15.773 2.717 10.710 1.00 65.31 212 VAL A C 1
ATOM 1663 O O . VAL A 1 212 ? 15.432 2.966 11.870 1.00 65.31 212 VAL A O 1
ATOM 1666 N N . TYR A 1 213 ? 14.936 2.202 9.811 1.00 61.19 213 TYR A N 1
ATOM 1667 C CA . TYR A 1 213 ? 13.500 2.093 10.057 1.00 61.19 213 TYR A CA 1
ATOM 1668 C C . TYR A 1 213 ? 13.157 0.995 11.079 1.00 61.19 213 TYR A C 1
ATOM 1670 O O . TYR A 1 213 ? 12.540 1.276 12.110 1.00 61.19 213 TYR A O 1
ATOM 1678 N N . PHE A 1 214 ? 13.627 -0.239 10.863 1.00 62.94 214 PHE A N 1
ATOM 1679 C CA . PHE A 1 214 ? 13.388 -1.350 11.798 1.00 62.94 214 PHE A CA 1
ATOM 1680 C C . PHE A 1 214 ? 13.935 -1.085 13.216 1.00 62.94 214 PHE A C 1
ATOM 1682 O O . PHE A 1 214 ? 13.249 -1.404 14.193 1.00 62.94 214 PHE A O 1
ATOM 1689 N N . PRO A 1 215 ? 15.121 -0.467 13.399 1.00 66.69 215 PRO A N 1
ATOM 1690 C CA . PRO A 1 215 ? 15.632 -0.179 14.732 1.00 66.69 215 PRO A CA 1
ATOM 1691 C C . PRO A 1 215 ? 14.854 0.898 15.480 1.00 66.69 215 PRO A C 1
ATOM 1693 O O . PRO A 1 215 ? 14.700 0.754 16.693 1.00 66.69 215 PRO A O 1
ATOM 1696 N N . LEU A 1 216 ? 14.350 1.935 14.800 1.00 65.06 216 LEU A N 1
ATOM 1697 C CA . LEU A 1 216 ? 13.489 2.960 15.406 1.00 65.06 216 LEU A CA 1
ATOM 1698 C C . LEU A 1 216 ? 12.229 2.335 16.005 1.00 65.06 216 LEU A C 1
ATOM 1700 O O . LEU A 1 216 ? 11.941 2.559 17.184 1.00 65.06 216 LEU A O 1
ATOM 1704 N N . GLU A 1 217 ? 11.563 1.480 15.232 1.00 64.94 217 GLU A N 1
ATOM 1705 C CA . GLU A 1 217 ? 10.399 0.725 15.689 1.00 64.94 217 GLU A CA 1
ATOM 1706 C C . GLU A 1 217 ? 10.798 -0.217 16.837 1.00 64.94 217 GLU A C 1
ATOM 1708 O O . GLU A 1 217 ? 10.248 -0.142 17.930 1.00 64.94 217 GLU A O 1
ATOM 1713 N N . SER A 1 218 ? 11.863 -1.014 16.684 1.00 63.59 218 SER A N 1
ATOM 1714 C CA . SER A 1 218 ? 12.312 -1.948 17.734 1.00 63.59 218 SER A CA 1
ATOM 1715 C C . SER A 1 218 ? 12.707 -1.263 19.052 1.00 63.59 218 SER A C 1
ATOM 1717 O O . SER A 1 218 ? 12.594 -1.856 20.127 1.00 63.59 218 SER A O 1
ATOM 1719 N N . ARG A 1 219 ? 13.228 -0.030 19.000 1.00 70.88 219 ARG A N 1
ATOM 1720 C CA . ARG A 1 219 ? 13.602 0.759 20.184 1.00 70.88 219 ARG A CA 1
ATOM 1721 C C . ARG A 1 219 ? 12.361 1.297 20.874 1.00 70.88 219 ARG A C 1
ATOM 1723 O O . ARG A 1 219 ? 12.289 1.228 22.098 1.00 70.88 219 ARG A O 1
ATOM 1730 N N . TRP A 1 220 ? 11.390 1.778 20.101 1.00 68.25 220 TRP A N 1
ATOM 1731 C CA . TRP A 1 220 ? 10.079 2.163 20.610 1.00 68.25 220 TRP A CA 1
ATOM 1732 C C . TRP A 1 220 ? 9.392 0.984 21.307 1.00 68.25 220 TRP A C 1
ATOM 1734 O O . TRP A 1 220 ? 8.990 1.085 22.464 1.00 68.25 220 TRP A O 1
ATOM 1744 N N . GLN A 1 221 ? 9.389 -0.173 20.648 1.00 63.81 221 GLN A N 1
ATOM 1745 C CA . GLN A 1 221 ? 8.830 -1.415 21.168 1.00 63.81 221 GLN A CA 1
ATOM 1746 C C . GLN A 1 221 ? 9.545 -1.904 22.429 1.00 63.81 221 GLN A C 1
ATOM 1748 O O . GLN A 1 221 ? 8.887 -2.284 23.393 1.00 63.81 221 GLN A O 1
ATOM 1753 N N . ARG A 1 222 ? 10.885 -1.867 22.467 1.00 66.44 222 ARG A N 1
ATOM 1754 C CA . ARG A 1 222 ? 11.658 -2.218 23.669 1.00 66.44 222 ARG A CA 1
ATOM 1755 C C . ARG A 1 222 ? 11.397 -1.256 24.819 1.00 66.44 222 ARG A C 1
ATOM 1757 O O . ARG A 1 222 ? 11.325 -1.709 25.956 1.00 66.44 222 ARG A O 1
ATOM 1764 N N . ARG A 1 223 ? 11.254 0.040 24.534 1.00 67.19 223 ARG A N 1
ATOM 1765 C CA . ARG A 1 223 ? 10.948 1.055 25.546 1.00 67.19 223 ARG A CA 1
ATOM 1766 C C . ARG A 1 223 ? 9.553 0.835 26.131 1.00 67.19 223 ARG A C 1
ATOM 1768 O O . ARG A 1 223 ? 9.418 0.841 27.344 1.00 67.19 223 ARG A O 1
ATOM 1775 N N . ILE A 1 224 ? 8.554 0.524 25.302 1.00 65.06 224 ILE A N 1
ATOM 1776 C CA . ILE A 1 224 ? 7.233 0.116 25.797 1.00 65.06 224 ILE A CA 1
ATOM 1777 C C . ILE A 1 224 ? 7.362 -1.195 26.580 1.00 65.06 224 ILE A C 1
ATOM 1779 O O . ILE A 1 224 ? 7.074 -1.213 27.764 1.00 65.06 224 ILE A O 1
ATOM 1783 N N . GLY A 1 225 ? 7.865 -2.275 25.983 1.00 60.44 225 GLY A N 1
ATOM 1784 C CA . GLY A 1 225 ? 7.880 -3.610 26.593 1.00 60.44 225 GLY A CA 1
ATOM 1785 C C . GLY A 1 225 ? 8.680 -3.743 27.895 1.00 60.44 225 GLY A C 1
ATOM 1786 O O . GLY A 1 225 ? 8.317 -4.572 28.726 1.00 60.44 225 GLY A O 1
ATOM 1787 N N . LYS A 1 226 ? 9.739 -2.945 28.096 1.00 63.03 226 LYS A N 1
ATOM 1788 C CA . LYS A 1 226 ? 10.568 -2.983 29.314 1.00 63.03 226 LYS A CA 1
ATOM 1789 C C . LYS A 1 226 ? 10.094 -2.044 30.430 1.00 63.03 226 LYS A C 1
ATOM 1791 O O . LYS A 1 226 ? 10.456 -2.288 31.575 1.00 63.03 226 LYS A O 1
ATOM 1796 N N . GLU A 1 227 ? 9.315 -1.000 30.128 1.00 55.78 227 GLU A N 1
ATOM 1797 C CA . GLU A 1 227 ? 9.017 0.086 31.086 1.00 55.78 227 GLU A CA 1
ATOM 1798 C C . GLU A 1 227 ? 7.519 0.273 31.420 1.00 55.78 227 GLU A C 1
ATOM 1800 O O . GLU A 1 227 ? 7.161 1.256 32.073 1.00 55.78 227 GLU A O 1
ATOM 1805 N N . VAL A 1 228 ? 6.613 -0.639 31.025 1.00 51.84 228 VAL A N 1
ATOM 1806 C CA . VAL A 1 228 ? 5.169 -0.500 31.338 1.00 51.84 228 VAL A CA 1
ATOM 1807 C C . VAL A 1 228 ? 4.940 -0.680 32.841 1.00 51.84 228 VAL A C 1
ATOM 1809 O O . VAL A 1 228 ? 4.845 -1.798 33.330 1.00 51.84 228 VAL A O 1
ATOM 1812 N N . THR A 1 229 ? 4.886 0.401 33.612 1.00 53.72 229 THR A N 1
ATOM 1813 C CA . THR A 1 229 ? 3.615 1.003 34.037 1.00 53.72 229 THR A CA 1
ATOM 1814 C C . THR A 1 229 ? 3.635 2.535 34.038 1.00 53.72 229 THR A C 1
ATOM 1816 O O . THR A 1 229 ? 2.668 3.132 34.511 1.00 53.72 229 THR A O 1
ATOM 1819 N N . MET A 1 230 ? 4.696 3.185 33.537 1.00 63.00 230 MET A N 1
ATOM 1820 C CA . MET A 1 230 ? 4.937 4.596 33.866 1.00 63.00 230 MET A CA 1
ATOM 1821 C C . MET A 1 230 ? 5.250 5.543 32.698 1.00 63.00 230 MET A C 1
ATOM 1823 O O . MET A 1 230 ? 5.787 6.606 32.954 1.00 63.00 230 MET A O 1
ATOM 1827 N N . LEU A 1 231 ? 4.954 5.252 31.428 1.00 73.94 231 LEU A N 1
ATOM 1828 C CA . LEU A 1 231 ? 5.159 6.263 30.372 1.00 73.94 231 LEU A CA 1
ATOM 1829 C C . LEU A 1 231 ? 3.899 7.098 30.133 1.00 73.94 231 LEU A C 1
ATOM 1831 O O . LEU A 1 231 ? 2.811 6.570 29.893 1.00 73.94 231 LEU A O 1
ATOM 1835 N N . CYS A 1 232 ? 4.063 8.420 30.166 1.00 74.44 232 CYS A N 1
ATOM 1836 C CA . CYS A 1 232 ? 3.008 9.373 29.855 1.00 74.44 232 CYS A CA 1
ATOM 1837 C C . CYS A 1 232 ? 2.728 9.347 28.347 1.00 74.44 232 CYS A C 1
ATOM 1839 O O . CYS A 1 232 ? 3.650 9.565 27.564 1.00 74.44 232 CYS A O 1
ATOM 1841 N N . PRO A 1 233 ? 1.489 9.159 27.881 1.00 76.19 233 PRO A N 1
ATOM 1842 C CA . PRO A 1 233 ? 1.203 9.076 26.459 1.00 76.19 233 PRO A CA 1
ATOM 1843 C C . PRO A 1 233 ? 1.190 10.468 25.780 1.00 76.19 233 PRO A C 1
ATOM 1845 O O . PRO A 1 233 ? 1.240 10.558 24.552 1.00 76.19 233 PRO A O 1
ATOM 1848 N N . GLU A 1 234 ? 1.214 11.566 26.551 1.00 77.44 234 GLU A N 1
ATOM 1849 C CA . GLU A 1 234 ? 1.283 12.947 26.039 1.00 77.44 234 GLU A CA 1
ATOM 1850 C C . GLU A 1 234 ? 2.704 13.427 25.711 1.00 77.44 234 GLU A C 1
ATOM 1852 O O . GLU A 1 234 ? 2.904 14.205 24.768 1.00 77.44 234 GLU A O 1
ATOM 1857 N N . CYS A 1 235 ? 3.706 12.969 26.469 1.00 77.00 235 CYS A N 1
ATOM 1858 C CA . CYS A 1 235 ? 5.096 13.427 26.335 1.00 77.00 235 CYS A CA 1
ATOM 1859 C C . CYS A 1 235 ? 6.158 12.320 26.410 1.00 77.00 235 CYS A C 1
ATOM 1861 O O . CYS A 1 235 ? 7.321 12.601 26.136 1.00 77.00 235 CYS A O 1
ATOM 1863 N N . LEU A 1 236 ? 5.771 11.085 26.742 1.00 73.31 236 LEU A N 1
ATOM 1864 C CA . LEU A 1 236 ? 6.639 9.907 26.891 1.00 73.31 236 LEU A CA 1
ATOM 1865 C C . LEU A 1 236 ? 7.687 10.026 27.997 1.00 73.31 236 LEU A C 1
ATOM 1867 O O . LEU A 1 236 ? 8.666 9.284 27.990 1.00 73.31 236 LEU A O 1
ATOM 1871 N N . SER A 1 237 ? 7.502 10.946 28.943 1.00 77.44 237 SER A N 1
ATOM 1872 C CA . SER A 1 237 ? 8.280 10.940 30.178 1.00 77.44 237 SER A CA 1
ATOM 1873 C C . SER A 1 237 ? 7.699 9.941 31.172 1.00 77.44 237 SER A C 1
ATOM 1875 O O . SER A 1 237 ? 6.577 9.456 31.006 1.00 77.44 237 SER A O 1
ATOM 1877 N N . GLN A 1 238 ? 8.431 9.709 32.256 1.00 75.88 238 GLN A N 1
ATOM 1878 C CA . GLN A 1 238 ? 7.930 8.922 33.371 1.00 75.88 238 GLN A CA 1
ATOM 1879 C C . GLN A 1 238 ? 6.727 9.615 34.050 1.00 75.88 238 GLN A C 1
ATOM 1881 O O . GLN A 1 238 ? 6.685 10.843 34.199 1.00 75.88 238 GLN A O 1
ATOM 1886 N N . THR A 1 239 ? 5.722 8.827 34.421 1.00 71.38 239 THR A N 1
ATOM 1887 C CA . THR A 1 239 ? 4.566 9.191 35.241 1.00 71.38 239 THR A CA 1
ATOM 1888 C C . THR A 1 239 ? 4.786 8.664 36.638 1.00 71.38 239 THR A C 1
ATOM 1890 O O . THR A 1 239 ? 5.180 7.514 36.801 1.00 71.38 239 THR A O 1
ATOM 1893 N N . VAL A 1 240 ? 4.450 9.463 37.640 1.00 73.38 240 VAL A N 1
ATOM 1894 C CA . VAL A 1 240 ? 4.454 9.015 39.029 1.00 73.38 240 VAL A CA 1
ATOM 1895 C C . VAL A 1 240 ? 3.043 8.582 39.394 1.00 73.38 240 VAL A C 1
ATOM 1897 O O . VAL A 1 240 ? 2.076 9.299 39.119 1.00 73.38 240 VAL A O 1
ATOM 1900 N N . ARG A 1 241 ? 2.920 7.393 39.989 1.00 72.38 241 ARG A N 1
ATOM 1901 C CA . ARG A 1 241 ? 1.660 6.943 40.584 1.00 72.38 241 ARG A CA 1
ATOM 1902 C C . ARG A 1 241 ? 1.423 7.708 41.883 1.00 72.38 241 ARG A C 1
ATOM 1904 O O . ARG A 1 241 ? 2.260 7.656 42.780 1.00 72.38 241 ARG A O 1
ATOM 1911 N N . SER A 1 242 ? 0.290 8.395 41.971 1.00 71.31 242 SER A N 1
ATOM 1912 C CA . SER A 1 242 ? -0.249 8.881 43.239 1.00 71.31 242 SER A CA 1
ATOM 1913 C C . SER A 1 242 ? -0.864 7.704 44.007 1.00 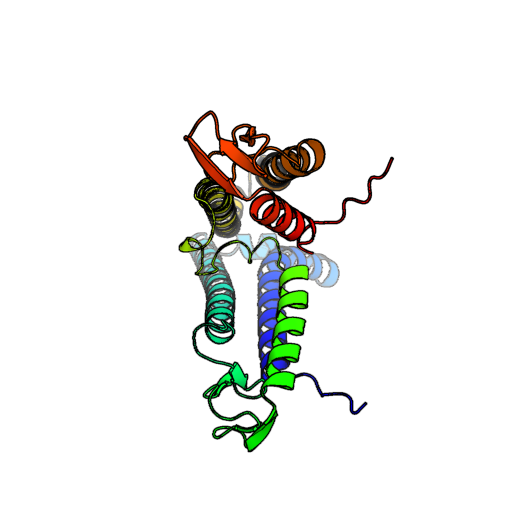71.31 242 SER A C 1
ATOM 1915 O O . SER A 1 242 ? -1.416 6.803 43.362 1.00 71.31 242 SER 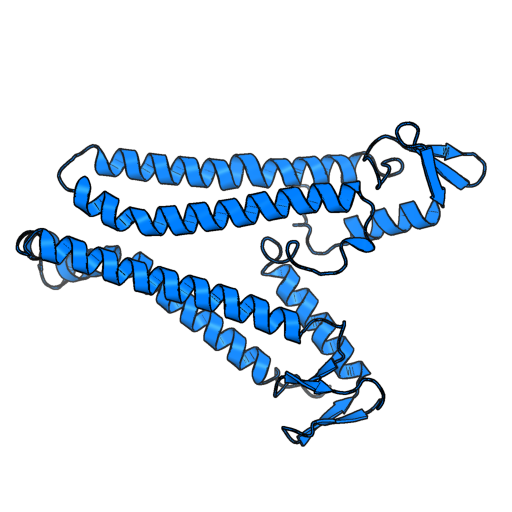A O 1
ATOM 1917 N N . PRO A 1 243 ? -0.833 7.698 45.353 1.00 73.38 243 PRO A N 1
ATOM 1918 C CA . PRO A 1 243 ? -1.603 6.750 46.165 1.00 73.38 243 PRO A CA 1
ATOM 1919 C C . PRO A 1 243 ? -3.107 6.743 45.833 1.00 73.38 243 PRO A C 1
ATOM 1921 O O . PRO A 1 243 ? -3.755 5.715 45.991 1.00 73.38 243 PRO A O 1
ATOM 1924 N N . ASP A 1 244 ? -3.639 7.832 45.272 1.00 78.38 244 ASP A N 1
ATOM 1925 C CA . ASP A 1 244 ? -5.063 7.980 44.924 1.00 78.38 244 ASP A CA 1
ATOM 1926 C C . ASP A 1 244 ? -5.472 7.279 43.610 1.00 78.38 244 ASP A C 1
ATOM 1928 O O . ASP A 1 244 ? -6.542 7.542 43.065 1.00 78.38 244 ASP A O 1
ATOM 1932 N N . GLY A 1 245 ? -4.600 6.455 43.017 1.00 76.25 245 GLY A N 1
ATOM 1933 C CA . GLY A 1 245 ? -4.859 5.789 41.729 1.00 76.25 245 GLY A CA 1
ATOM 1934 C C . GLY A 1 245 ? -4.741 6.702 40.497 1.00 76.25 245 GLY A C 1
ATOM 1935 O O . GLY A 1 245 ? -4.894 6.258 39.357 1.00 76.25 245 GLY A O 1
ATOM 1936 N N . LEU A 1 246 ? -4.407 7.981 40.683 1.00 76.81 246 LEU A N 1
ATOM 1937 C CA . LEU A 1 246 ? -4.109 8.910 39.594 1.00 76.81 246 LEU A CA 1
ATOM 1938 C C . LEU A 1 246 ? -2.618 8.879 39.251 1.00 76.81 246 LEU A C 1
ATOM 1940 O O . LEU A 1 246 ? -1.753 8.977 40.116 1.00 76.81 246 LEU A O 1
ATOM 1944 N N . SER A 1 247 ? -2.299 8.777 37.967 1.00 79.44 247 SER A N 1
ATOM 1945 C CA . SER A 1 247 ? -0.935 8.912 37.458 1.00 79.44 247 SER A CA 1
ATOM 1946 C C . SER A 1 247 ? -0.732 10.345 36.976 1.00 79.44 247 SER A C 1
ATOM 1948 O O . SER A 1 247 ? -1.395 10.769 36.028 1.00 79.44 247 SER A O 1
ATOM 1950 N N . ARG A 1 248 ? 0.171 11.101 37.616 1.00 81.62 248 ARG A N 1
ATOM 1951 C CA . ARG A 1 248 ? 0.552 12.450 37.169 1.00 81.62 248 ARG A CA 1
ATOM 1952 C C . ARG A 1 248 ? 1.917 12.399 36.496 1.00 81.62 248 ARG A C 1
ATOM 1954 O O . ARG A 1 248 ? 2.897 11.884 37.033 1.00 81.62 248 ARG A O 1
ATOM 1961 N N . CYS A 1 249 ? 1.988 12.945 35.294 1.00 81.25 249 CYS A N 1
ATOM 1962 C CA . CYS A 1 249 ? 3.230 13.083 34.559 1.00 81.25 249 CYS A CA 1
ATOM 1963 C C . CYS A 1 249 ? 4.091 14.210 35.148 1.00 81.25 249 CYS A C 1
ATOM 1965 O O . CYS A 1 249 ? 3.646 15.353 35.171 1.00 81.25 249 CYS A O 1
ATOM 1967 N N . GLN A 1 250 ? 5.344 13.937 35.526 1.00 78.38 250 GLN A N 1
ATOM 1968 C CA . GLN A 1 250 ? 6.235 14.983 36.055 1.00 78.38 250 GLN A CA 1
ATOM 1969 C C . GLN A 1 250 ? 6.648 16.017 34.998 1.00 78.38 250 GLN A C 1
ATOM 1971 O O . GLN A 1 250 ? 6.762 17.193 35.317 1.00 78.38 250 GLN A O 1
ATOM 1976 N N . ALA A 1 251 ? 6.828 15.609 33.736 1.00 80.50 251 ALA A N 1
ATOM 1977 C CA . ALA A 1 251 ? 7.295 16.533 32.699 1.00 80.50 251 ALA A CA 1
ATOM 1978 C C . ALA A 1 251 ? 6.202 17.451 32.126 1.00 80.50 251 ALA A C 1
ATOM 1980 O O . ALA A 1 251 ? 6.490 18.592 31.786 1.00 80.50 251 ALA A O 1
ATOM 1981 N N . CYS A 1 252 ? 4.966 16.961 31.961 1.00 82.81 252 CYS A N 1
ATOM 1982 C CA . CYS A 1 252 ? 3.886 17.738 31.332 1.00 82.81 252 CYS A CA 1
ATOM 1983 C C . CYS A 1 252 ? 2.665 17.978 32.228 1.00 82.81 252 CYS A C 1
ATOM 1985 O O . CYS A 1 252 ? 1.703 18.591 31.779 1.00 82.81 252 CYS A O 1
ATOM 1987 N N . GLY A 1 253 ? 2.662 17.474 33.466 1.00 84.06 253 GLY A N 1
ATOM 1988 C CA . GLY A 1 253 ? 1.565 17.666 34.419 1.00 84.06 253 GLY A CA 1
ATOM 1989 C C . GLY A 1 253 ? 0.276 16.896 34.112 1.00 84.06 253 GLY A C 1
ATOM 1990 O O . GLY A 1 253 ? -0.640 16.932 34.930 1.00 84.06 253 GLY A O 1
ATOM 1991 N N . ALA A 1 254 ? 0.189 16.183 32.981 1.00 82.38 254 ALA A N 1
ATOM 1992 C CA . ALA A 1 254 ? -0.998 15.421 32.598 1.00 82.38 254 ALA A CA 1
ATOM 1993 C C . ALA A 1 254 ? -1.391 14.408 33.685 1.00 82.38 254 ALA A C 1
ATOM 1995 O O . ALA A 1 254 ? -0.547 13.642 34.159 1.00 82.38 254 ALA A O 1
ATOM 1996 N N . VAL A 1 255 ? -2.670 14.413 34.064 1.00 84.31 255 VAL A N 1
ATOM 1997 C CA . VAL A 1 255 ? -3.256 13.496 35.047 1.00 84.31 255 VAL A CA 1
ATOM 1998 C C . VAL A 1 255 ? -4.117 12.481 34.309 1.00 84.31 255 VAL A C 1
ATOM 2000 O O . VAL A 1 255 ? -4.964 12.857 33.504 1.00 84.31 255 VAL A O 1
ATOM 2003 N N . MET A 1 256 ? -3.896 11.197 34.572 1.00 82.62 256 MET A N 1
ATOM 2004 C CA . MET A 1 256 ? -4.645 10.100 33.960 1.00 82.62 256 MET A CA 1
ATOM 2005 C C . MET A 1 256 ? -4.986 9.052 35.014 1.00 82.62 256 MET A C 1
ATOM 2007 O O . MET A 1 256 ? -4.170 8.772 35.891 1.00 82.62 256 MET A O 1
ATOM 2011 N N . GLY A 1 257 ? -6.162 8.436 34.912 1.00 84.62 257 GLY A N 1
ATOM 2012 C CA . GLY A 1 257 ? -6.496 7.280 35.745 1.00 84.62 257 GLY A CA 1
ATOM 2013 C C . GLY A 1 257 ? -5.547 6.113 35.460 1.00 84.62 257 GLY A C 1
ATOM 2014 O O . GLY A 1 257 ? -5.275 5.816 34.291 1.00 84.62 257 GLY A O 1
ATOM 2015 N N . SER A 1 258 ? -5.045 5.449 36.507 1.00 80.62 258 SER A N 1
ATOM 2016 C CA . SER A 1 258 ? -4.156 4.282 36.381 1.00 80.62 258 SER A CA 1
ATOM 2017 C C . SER A 1 258 ? -4.734 3.204 35.470 1.00 80.62 258 SER A C 1
ATOM 2019 O O . SER A 1 258 ? -4.002 2.604 34.681 1.00 80.62 258 SER A O 1
ATOM 2021 N N . ASP A 1 259 ? -6.045 2.988 35.542 1.00 81.81 259 ASP A N 1
ATOM 2022 C CA . ASP A 1 259 ? -6.732 1.915 34.826 1.00 81.81 259 ASP A CA 1
ATOM 2023 C C . ASP A 1 259 ? -6.888 2.256 33.347 1.00 81.81 259 ASP A C 1
ATOM 2025 O O . ASP A 1 259 ? -6.602 1.427 32.486 1.00 81.81 259 ASP A O 1
ATOM 2029 N N . ALA A 1 260 ? -7.222 3.513 33.034 1.00 79.44 260 ALA A N 1
ATOM 2030 C CA . ALA A 1 260 ? -7.261 4.009 31.661 1.00 79.44 260 ALA A CA 1
ATOM 2031 C C . ALA A 1 260 ? -5.876 3.931 31.000 1.00 79.44 260 ALA A C 1
ATOM 2033 O O . ALA A 1 260 ? -5.759 3.500 29.851 1.00 79.44 260 ALA A O 1
ATOM 2034 N N . LEU A 1 261 ? -4.819 4.287 31.739 1.00 79.06 261 LEU A N 1
ATOM 2035 C CA . LEU A 1 261 ? -3.436 4.195 31.272 1.00 79.06 261 LEU A CA 1
ATOM 2036 C C . LEU A 1 261 ? -3.008 2.734 31.059 1.00 79.06 261 LEU A C 1
ATOM 2038 O O . LEU A 1 261 ? -2.407 2.400 30.038 1.00 79.06 261 LEU A O 1
ATOM 2042 N N . THR A 1 262 ? -3.360 1.846 31.989 1.00 80.50 262 THR A N 1
ATOM 2043 C CA . THR A 1 262 ? -3.062 0.409 31.894 1.00 80.50 262 THR A CA 1
ATOM 2044 C C . THR A 1 262 ? -3.800 -0.228 30.718 1.00 80.50 262 THR A C 1
ATOM 2046 O O . THR A 1 262 ? -3.183 -0.951 29.938 1.00 80.50 262 THR A O 1
ATOM 2049 N N . ALA A 1 263 ? -5.082 0.093 30.527 1.00 80.94 263 ALA A N 1
ATOM 2050 C CA . ALA A 1 263 ? -5.888 -0.378 29.403 1.00 80.94 263 ALA A CA 1
ATOM 2051 C C . ALA A 1 263 ? -5.401 0.176 28.054 1.00 80.94 263 ALA A C 1
ATOM 2053 O O . ALA A 1 263 ? -5.458 -0.521 27.040 1.00 80.94 263 ALA A O 1
ATOM 2054 N N . LEU A 1 264 ? -4.904 1.417 28.011 1.00 81.25 264 LEU A N 1
ATOM 2055 C CA . LEU A 1 264 ? -4.272 1.984 26.817 1.00 81.25 264 LEU A CA 1
ATOM 2056 C C . LEU A 1 264 ? -3.015 1.189 26.435 1.00 81.25 264 LEU A C 1
ATOM 2058 O O . LEU A 1 264 ? -2.902 0.729 25.301 1.00 81.25 264 LEU A O 1
ATOM 2062 N N . TRP A 1 265 ? -2.098 0.973 27.382 1.00 79.56 265 TRP A N 1
ATOM 2063 C CA . TRP A 1 265 ? -0.854 0.242 27.121 1.00 79.56 265 TRP A CA 1
ATOM 2064 C C . TRP A 1 265 ? -1.056 -1.264 26.924 1.00 79.56 265 TRP A C 1
ATOM 2066 O O . TRP A 1 265 ? -0.264 -1.901 26.233 1.00 79.56 265 TRP A O 1
ATOM 2076 N N . ALA A 1 266 ? -2.096 -1.862 27.509 1.00 79.00 266 ALA A N 1
ATOM 2077 C CA . ALA A 1 266 ? -2.508 -3.229 27.195 1.00 79.00 266 ALA A CA 1
ATOM 2078 C C . ALA A 1 266 ? -2.972 -3.332 25.736 1.00 79.00 266 ALA A C 1
ATOM 2080 O O . ALA A 1 266 ? -2.418 -4.132 24.988 1.00 79.00 266 ALA A O 1
ATOM 2081 N N . ARG A 1 267 ? -3.869 -2.438 25.291 1.00 76.06 267 ARG A N 1
ATOM 2082 C CA . ARG A 1 267 ? -4.315 -2.380 23.888 1.00 76.06 267 ARG A CA 1
ATOM 2083 C C . ARG A 1 267 ? -3.166 -2.162 22.909 1.00 76.06 267 ARG A C 1
ATOM 2085 O O . ARG A 1 267 ? -3.133 -2.804 21.866 1.00 76.06 267 ARG A O 1
ATOM 2092 N N . GLU A 1 268 ? -2.212 -1.291 23.232 1.00 71.94 268 GLU A N 1
ATOM 2093 C CA . GLU A 1 268 ? -1.039 -1.075 22.375 1.00 71.94 268 GLU A CA 1
ATOM 2094 C C . GLU A 1 268 ? -0.111 -2.300 22.310 1.00 71.94 268 GLU A C 1
ATOM 2096 O O . GLU A 1 268 ? 0.466 -2.548 21.257 1.00 71.94 268 GLU A O 1
ATOM 2101 N N . ARG A 1 269 ? -0.011 -3.105 23.380 1.00 73.19 269 ARG A N 1
ATOM 2102 C CA . ARG A 1 269 ? 0.740 -4.377 23.381 1.00 73.19 269 ARG A CA 1
ATOM 2103 C C . ARG A 1 269 ? 0.019 -5.509 22.647 1.00 73.19 269 ARG A C 1
ATOM 2105 O O . ARG A 1 269 ? 0.672 -6.359 22.052 1.00 73.19 269 ARG A O 1
ATOM 2112 N N . GLU A 1 270 ? -1.309 -5.542 22.714 1.00 68.62 270 GLU A N 1
ATOM 2113 C CA . GLU A 1 270 ? -2.150 -6.576 22.093 1.00 68.62 270 GLU A CA 1
ATOM 2114 C C . GLU A 1 270 ? -2.396 -6.354 20.597 1.00 68.62 270 GLU A C 1
ATOM 2116 O O . GLU A 1 270 ? -2.928 -7.245 19.928 1.00 68.62 270 GLU A O 1
ATOM 2121 N N . ARG A 1 271 ? -2.010 -5.194 20.046 1.00 64.81 271 ARG A N 1
ATOM 2122 C CA . ARG A 1 271 ? -2.063 -4.947 18.602 1.00 64.81 271 ARG A CA 1
ATOM 2123 C C . ARG A 1 271 ? -1.322 -6.070 17.871 1.00 64.81 271 ARG A C 1
ATOM 2125 O O . ARG A 1 271 ? -0.108 -6.216 17.993 1.00 64.81 271 ARG A O 1
ATOM 2132 N N . ALA A 1 272 ? -2.074 -6.845 17.085 1.00 45.38 272 ALA A N 1
ATOM 2133 C CA . ALA A 1 272 ? -1.581 -7.952 16.259 1.00 45.38 272 ALA A CA 1
ATOM 2134 C C . ALA A 1 272 ? -0.562 -7.504 15.185 1.00 45.38 272 ALA A C 1
ATOM 2136 O O . ALA A 1 272 ? -0.012 -8.335 14.475 1.00 45.38 272 ALA A O 1
ATOM 2137 N N . ASP A 1 273 ? -0.337 -6.191 15.097 1.00 49.91 273 ASP A N 1
ATOM 2138 C CA . ASP A 1 273 ? 0.709 -5.446 14.391 1.00 49.91 273 ASP A CA 1
ATOM 2139 C C . ASP A 1 273 ? 2.107 -5.679 14.853 1.00 49.91 273 ASP A C 1
ATOM 2141 O O . ASP A 1 273 ? 3.055 -5.404 14.119 1.00 49.91 273 ASP A O 1
ATOM 2145 N N . TRP A 1 274 ? 2.231 -6.199 16.056 1.00 47.59 274 TRP A N 1
ATOM 2146 C CA . TRP A 1 274 ? 3.499 -6.659 16.518 1.00 47.59 274 TRP A CA 1
ATOM 2147 C C . TRP A 1 274 ? 3.876 -7.895 15.708 1.00 47.59 274 TRP A C 1
ATOM 2149 O O . TRP A 1 274 ? 3.198 -8.924 15.831 1.00 47.59 274 TRP A O 1
ATOM 2159 N N . PRO A 1 275 ? 5.003 -7.879 14.967 1.00 42.06 275 PRO A N 1
ATOM 2160 C CA . PRO A 1 275 ? 5.707 -9.125 14.771 1.00 42.06 275 PRO A CA 1
ATOM 2161 C C . PRO A 1 275 ? 5.909 -9.636 16.188 1.00 42.06 275 PRO A C 1
ATOM 2163 O O . PRO A 1 275 ? 6.572 -8.981 16.999 1.00 42.06 275 PRO A O 1
ATOM 2166 N N . ARG A 1 276 ? 5.268 -10.756 16.534 1.00 48.03 276 ARG A N 1
ATOM 2167 C CA . ARG A 1 276 ? 5.669 -11.505 17.713 1.00 48.03 276 ARG A CA 1
ATOM 2168 C C . ARG A 1 276 ? 7.089 -11.929 17.386 1.00 48.03 276 ARG A C 1
ATOM 2170 O O . ARG A 1 276 ? 7.304 -12.996 16.827 1.00 48.03 276 ARG A O 1
ATOM 2177 N N . PHE A 1 277 ? 8.052 -11.064 17.691 1.00 44.22 277 PHE A N 1
ATOM 2178 C CA . PHE A 1 277 ? 9.410 -11.459 17.960 1.00 44.22 277 PHE A CA 1
ATOM 2179 C C . PHE A 1 277 ? 9.259 -12.325 19.199 1.00 44.22 277 PHE A C 1
ATOM 2181 O O . PHE A 1 277 ? 9.386 -11.862 20.332 1.00 44.22 277 PHE A O 1
ATOM 2188 N N . SER A 1 278 ? 8.840 -13.574 18.971 1.00 40.94 278 SER A N 1
ATOM 2189 C CA . SER A 1 278 ? 9.064 -14.665 19.887 1.00 40.94 278 SER A CA 1
ATOM 2190 C C . SER A 1 278 ? 10.496 -14.463 20.303 1.00 40.94 278 SER A C 1
ATOM 2192 O O . SER A 1 278 ? 11.375 -14.406 19.442 1.00 40.94 278 SER A O 1
ATOM 2194 N N . ALA A 1 279 ? 10.689 -14.187 21.588 1.00 41.84 279 ALA A N 1
ATOM 2195 C CA . ALA A 1 279 ? 12.003 -14.067 22.162 1.00 41.84 279 ALA A CA 1
ATOM 2196 C C . ALA A 1 279 ? 12.720 -15.379 21.840 1.00 41.84 279 ALA A C 1
ATOM 2198 O O . ALA A 1 279 ? 12.552 -16.369 22.547 1.00 41.84 279 ALA A O 1
ATOM 2199 N N . HIS A 1 280 ? 13.443 -15.407 20.722 1.00 39.72 280 HIS A N 1
ATOM 2200 C CA . HIS A 1 280 ? 14.494 -16.365 20.495 1.00 39.72 280 HIS A CA 1
ATOM 2201 C C . HIS A 1 280 ? 15.536 -15.973 21.534 1.00 39.72 280 HIS A C 1
ATOM 2203 O O . HIS A 1 280 ? 16.277 -15.005 21.364 1.00 39.72 280 HIS A O 1
ATOM 2209 N N . ARG A 1 281 ? 15.391 -16.609 22.700 1.00 42.03 281 ARG A N 1
ATOM 2210 C CA . ARG A 1 281 ? 16.464 -16.761 23.669 1.00 42.03 281 ARG A CA 1
ATOM 2211 C C . ARG A 1 281 ? 17.550 -17.610 23.040 1.00 42.03 281 ARG A C 1
ATOM 2213 O O . ARG A 1 281 ? 17.174 -18.551 22.303 1.00 42.03 281 ARG A O 1
#